Protein AF-A0A535LUH3-F1 (afdb_monomer_lite)

pLDDT: mean 90.04, std 9.87, range [48.25, 98.56]

Structure (mmCIF, N/CA/C/O backbone):
data_AF-A0A535LUH3-F1
#
_entry.id   AF-A0A535LUH3-F1
#
loop_
_atom_site.group_PDB
_atom_site.id
_atom_site.type_symbol
_atom_site.label_atom_id
_atom_site.label_alt_id
_atom_sit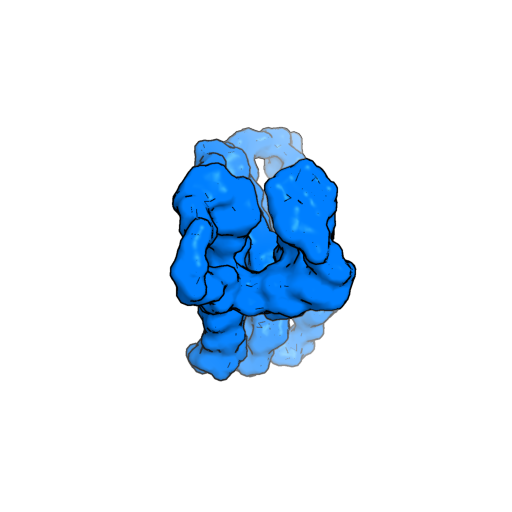e.label_comp_id
_atom_site.label_asym_id
_atom_site.label_entity_id
_atom_site.label_seq_id
_atom_site.pdbx_PDB_ins_code
_atom_site.Cartn_x
_atom_site.Cartn_y
_atom_site.Cartn_z
_atom_site.occupancy
_atom_site.B_iso_or_equiv
_atom_site.auth_seq_id
_atom_site.auth_comp_id
_atom_site.auth_asym_id
_atom_site.auth_atom_id
_atom_site.pdbx_PDB_model_num
ATOM 1 N N . MET A 1 1 ? -8.946 -13.765 33.665 1.00 52.97 1 MET A N 1
ATOM 2 C CA . MET A 1 1 ? -8.389 -13.756 32.296 1.00 52.97 1 MET A CA 1
ATOM 3 C C . MET A 1 1 ? -9.401 -14.452 31.398 1.00 52.97 1 MET A C 1
ATOM 5 O O . MET A 1 1 ? -9.671 -15.620 31.639 1.00 52.97 1 MET A O 1
ATOM 9 N N . LEU A 1 2 ? -10.056 -13.738 30.478 1.00 67.81 2 LEU A N 1
ATOM 10 C CA . LEU A 1 2 ? -11.027 -14.355 29.563 1.00 67.81 2 LEU A CA 1
ATOM 11 C C . LEU A 1 2 ? -10.270 -15.121 28.466 1.00 67.81 2 LEU A C 1
ATOM 13 O O . LEU A 1 2 ? -9.386 -14.560 27.818 1.00 67.81 2 LEU A O 1
ATOM 17 N N . LEU A 1 3 ? -10.608 -16.399 28.277 1.00 74.75 3 LEU A N 1
ATOM 18 C CA . LEU A 1 3 ? -10.103 -17.234 27.184 1.00 74.75 3 LEU A CA 1
ATOM 19 C C . LEU A 1 3 ? -10.821 -16.838 25.888 1.00 74.75 3 LEU A C 1
ATOM 21 O O . LEU A 1 3 ? -11.933 -17.293 25.627 1.00 74.75 3 LEU A O 1
ATOM 25 N N . LEU A 1 4 ? -10.192 -15.990 25.070 1.00 81.69 4 LEU A N 1
ATOM 26 C CA . LEU A 1 4 ? -10.762 -15.561 23.787 1.00 81.69 4 LEU A CA 1
ATOM 27 C C . LEU A 1 4 ? -10.701 -16.673 22.731 1.00 81.69 4 LEU A C 1
ATOM 29 O O . LEU A 1 4 ? -11.422 -16.606 21.743 1.00 81.69 4 LEU A O 1
ATOM 33 N N . ALA A 1 5 ? -9.897 -17.716 22.957 1.00 75.75 5 ALA A N 1
ATOM 34 C CA . ALA A 1 5 ? -9.762 -18.871 22.068 1.00 75.75 5 ALA A CA 1
ATOM 35 C C . ALA A 1 5 ? -11.057 -19.688 21.879 1.00 75.75 5 ALA A C 1
ATOM 37 O O . ALA A 1 5 ? -11.162 -20.445 20.921 1.00 75.75 5 ALA A O 1
ATOM 38 N N . VAL A 1 6 ? -12.047 -19.544 22.770 1.00 82.88 6 VAL A N 1
ATOM 39 C CA . VAL A 1 6 ? -13.345 -20.238 22.643 1.00 82.88 6 VAL A CA 1
ATOM 40 C C . VAL A 1 6 ? -14.247 -19.563 21.597 1.00 82.88 6 VAL A C 1
ATOM 42 O O . VAL A 1 6 ? -15.171 -20.180 21.071 1.00 82.88 6 VAL A O 1
ATOM 45 N N . ILE A 1 7 ? -13.983 -18.294 21.271 1.00 85.94 7 ILE A N 1
ATOM 46 C CA . ILE A 1 7 ? -14.774 -17.516 20.318 1.00 85.94 7 ILE A CA 1
ATOM 47 C C . ILE A 1 7 ? -14.267 -17.787 18.898 1.00 85.94 7 ILE A C 1
ATOM 49 O O . ILE A 1 7 ? -13.076 -17.673 18.612 1.00 85.94 7 ILE A O 1
ATOM 53 N N . ARG A 1 8 ? -15.187 -18.081 17.972 1.00 88.69 8 ARG A N 1
ATOM 54 C CA . ARG A 1 8 ? -14.888 -18.183 16.536 1.00 88.69 8 ARG A CA 1
ATOM 55 C C . ARG A 1 8 ? -14.804 -16.795 15.913 1.00 88.69 8 ARG A C 1
ATOM 57 O O . ARG A 1 8 ? -15.723 -16.339 15.240 1.00 88.69 8 ARG A O 1
ATOM 64 N N . TRP A 1 9 ? -13.681 -16.118 16.133 1.00 91.44 9 TRP A N 1
ATOM 65 C CA . TRP A 1 9 ? -13.447 -14.762 15.633 1.00 91.44 9 TRP A CA 1
ATOM 66 C C . TRP A 1 9 ? -13.658 -14.642 14.128 1.00 91.44 9 TRP A C 1
ATOM 68 O O . TRP A 1 9 ? -14.122 -13.599 13.669 1.00 91.44 9 TRP A O 1
ATOM 78 N N . SER A 1 10 ? -13.365 -15.686 13.351 1.00 88.44 10 SER A N 1
ATOM 79 C CA . SER A 1 10 ? -13.604 -15.727 11.904 1.00 88.44 10 SER A CA 1
ATOM 80 C C . SER A 1 10 ? -15.051 -15.410 11.508 1.00 88.44 10 SER A C 1
ATOM 82 O O . SER A 1 10 ? -15.254 -14.802 10.462 1.00 88.44 10 SER A O 1
ATOM 84 N N . GLU A 1 11 ? -16.029 -15.777 12.343 1.00 91.25 11 GLU A N 1
ATOM 85 C CA . GLU A 1 11 ? -17.464 -15.540 12.117 1.00 91.25 11 GLU A CA 1
ATOM 86 C C . GLU A 1 11 ? -17.891 -14.110 12.485 1.00 91.25 11 GLU A C 1
ATOM 88 O O . GLU A 1 11 ? -18.915 -13.628 12.006 1.00 91.25 11 GLU A O 1
ATOM 93 N N . LEU A 1 12 ? -17.102 -13.403 13.304 1.00 91.69 12 LEU A N 1
ATOM 94 C CA . LEU A 1 12 ? -17.391 -12.023 13.672 1.00 91.69 12 LEU A CA 1
ATOM 95 C C . LEU A 1 12 ? -17.017 -11.087 12.522 1.00 91.69 12 LEU A C 1
ATOM 97 O O . LEU A 1 12 ? -15.838 -10.806 12.277 1.00 91.69 12 LEU A O 1
ATOM 101 N N . GLU A 1 13 ? -18.035 -10.586 11.829 1.00 89.50 13 GLU A N 1
ATOM 102 C CA . GLU A 1 13 ? -17.828 -9.664 10.722 1.00 89.50 13 GLU A CA 1
ATOM 103 C C . GLU A 1 13 ? -17.405 -8.282 11.214 1.00 89.50 13 GLU A C 1
ATOM 105 O O . GLU A 1 13 ? -16.477 -7.725 10.651 1.00 89.50 13 GLU A O 1
ATOM 110 N N . MET A 1 14 ? -18.025 -7.716 12.250 1.00 94.38 14 MET A N 1
ATOM 111 C CA . MET A 1 14 ? -17.821 -6.321 12.659 1.00 94.38 14 MET A CA 1
ATOM 112 C C . MET A 1 14 ? -17.955 -6.169 14.181 1.00 94.38 14 MET A C 1
ATOM 114 O O . MET A 1 14 ? -18.732 -6.891 14.800 1.00 94.38 14 MET A O 1
ATOM 118 N N . LEU A 1 15 ? -17.195 -5.249 14.786 1.00 96.00 15 LEU A N 1
ATOM 119 C CA . LEU A 1 15 ? -17.367 -4.862 16.189 1.00 96.00 15 LEU A CA 1
ATOM 120 C C . LEU A 1 15 ? -18.521 -3.868 16.331 1.00 96.00 15 LEU A C 1
ATOM 122 O O . LEU A 1 15 ? -18.785 -3.091 15.413 1.00 96.00 15 LEU A O 1
ATOM 126 N N . GLY A 1 16 ? -19.170 -3.861 17.496 1.00 96.12 16 GLY A N 1
ATOM 127 C CA . GLY A 1 16 ? -20.276 -2.944 17.781 1.00 96.12 16 GLY A CA 1
ATOM 128 C C . GLY A 1 16 ? -19.881 -1.479 17.594 1.00 96.12 16 GLY A C 1
ATOM 129 O O . GLY A 1 16 ? -20.622 -0.721 16.988 1.00 96.12 16 GLY A O 1
ATOM 130 N N . GLU A 1 17 ? -18.668 -1.097 17.994 1.00 97.31 17 GLU A N 1
ATOM 131 C CA . GLU A 1 17 ? -18.163 0.270 17.841 1.00 97.31 17 GLU A CA 1
ATOM 132 C C . GLU A 1 17 ? -18.046 0.694 16.367 1.00 97.31 17 GLU A C 1
ATOM 134 O O . GLU A 1 17 ? -18.303 1.848 16.032 1.00 97.31 17 GLU A O 1
ATOM 139 N N . GLU A 1 18 ? -17.685 -0.225 15.463 1.00 97.50 18 GLU A N 1
ATOM 140 C CA . GLU A 1 18 ? -17.694 0.068 14.023 1.00 97.50 18 GLU A CA 1
ATOM 141 C C . GLU A 1 18 ? -19.113 0.132 13.467 1.00 97.50 18 GLU A C 1
ATOM 143 O O . GLU A 1 18 ? -19.398 0.999 12.638 1.00 97.50 18 GLU A O 1
ATOM 148 N N . TYR A 1 19 ? -20.002 -0.750 13.931 1.00 96.69 19 TYR A N 1
ATOM 149 C CA . TYR A 1 19 ? -21.408 -0.703 13.546 1.00 96.69 19 TYR A CA 1
ATOM 150 C C . TYR A 1 19 ? -22.022 0.651 13.903 1.00 96.69 19 TYR A C 1
ATOM 152 O O . TYR A 1 19 ? -22.637 1.285 13.041 1.00 96.69 19 TYR A O 1
ATOM 160 N N . GLU A 1 20 ? -21.787 1.123 15.130 1.00 95.19 20 GLU A N 1
ATOM 161 C CA . GLU A 1 20 ? -22.214 2.442 15.582 1.00 95.19 20 GLU A CA 1
ATOM 162 C C . GLU A 1 20 ? -21.584 3.539 14.723 1.00 95.19 20 GLU A C 1
ATOM 164 O O . GLU A 1 20 ? -22.320 4.329 14.137 1.00 95.19 20 GLU A O 1
ATOM 169 N N . ALA A 1 21 ? -20.263 3.547 14.512 1.00 96.06 21 ALA A N 1
ATOM 170 C CA . ALA A 1 21 ? -19.587 4.561 13.688 1.00 96.06 21 ALA A CA 1
ATOM 171 C C . ALA A 1 21 ? -20.139 4.677 12.247 1.00 96.06 21 ALA A C 1
ATOM 173 O O . ALA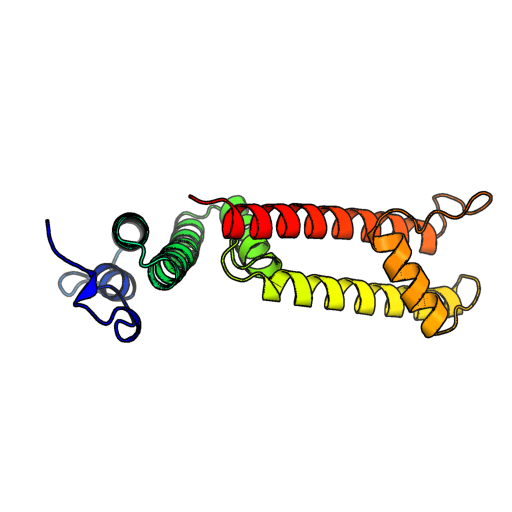 A 1 21 ? -20.066 5.741 11.617 1.00 96.06 21 ALA A O 1
ATOM 174 N N . HIS A 1 22 ? -20.712 3.598 11.703 1.00 96.12 22 HIS A N 1
ATOM 175 C CA . HIS A 1 22 ? -21.361 3.600 10.393 1.00 96.12 22 HIS A CA 1
ATOM 176 C C . HIS A 1 22 ? -22.792 4.150 10.392 1.00 96.12 22 HIS A C 1
ATOM 178 O O . HIS A 1 22 ? -23.250 4.613 9.338 1.00 96.12 22 HIS A O 1
ATOM 184 N N . GLN A 1 23 ? -23.487 4.162 11.533 1.00 95.81 23 GLN A N 1
ATOM 185 C CA . GLN A 1 23 ? -24.839 4.709 11.614 1.00 95.81 23 GLN A CA 1
ATOM 186 C C . GLN A 1 23 ? -24.864 6.205 11.299 1.00 95.81 23 GLN A C 1
ATOM 188 O O . GLN A 1 23 ? -23.934 6.962 11.591 1.00 95.81 23 GLN A O 1
ATOM 193 N N . LYS A 1 24 ? -25.964 6.645 10.683 1.00 92.69 24 LYS A N 1
ATOM 194 C CA . LYS A 1 24 ? -26.202 8.066 10.388 1.00 92.69 24 LYS A CA 1
ATOM 195 C C . LYS A 1 24 ? -26.670 8.842 11.616 1.00 92.69 24 LYS A C 1
ATOM 197 O O . LYS A 1 24 ? -26.493 10.059 11.652 1.00 92.69 24 LYS A O 1
ATOM 202 N N . GLU A 1 25 ? -27.243 8.143 12.591 1.00 93.38 25 GLU A N 1
ATOM 203 C CA . GLU A 1 25 ? -27.888 8.722 13.762 1.00 93.38 25 GLU A CA 1
ATOM 204 C C . GLU A 1 25 ? -27.300 8.174 15.061 1.00 93.38 25 GLU A C 1
ATOM 206 O O . GLU A 1 25 ? -26.900 7.013 15.117 1.00 93.38 25 GLU A O 1
ATOM 211 N N . HIS A 1 26 ? -27.235 9.032 16.076 1.00 88.44 26 HIS A N 1
ATOM 212 C CA . HIS A 1 26 ? -26.929 8.716 17.470 1.00 88.44 26 HIS A CA 1
ATOM 213 C C . HIS A 1 26 ? -28.107 9.225 18.299 1.00 88.44 26 HIS A C 1
ATOM 215 O O . HIS A 1 26 ? -28.512 10.377 18.124 1.00 88.44 26 HIS A O 1
ATOM 221 N N . ASP A 1 27 ? -28.701 8.380 19.139 1.00 87.50 27 ASP A N 1
ATOM 222 C CA . ASP A 1 27 ? -29.871 8.734 19.957 1.00 87.50 27 ASP A CA 1
ATOM 223 C C . ASP A 1 27 ? -31.030 9.374 19.161 1.00 87.50 27 ASP A C 1
ATOM 225 O O . ASP A 1 27 ? -31.666 10.340 19.591 1.00 87.50 27 ASP A O 1
ATOM 229 N N . GLY A 1 28 ? -31.288 8.863 17.951 1.00 89.75 28 GLY A N 1
ATOM 230 C CA . GLY A 1 28 ? -32.358 9.347 17.067 1.00 89.75 28 GLY A CA 1
ATOM 231 C C . GLY A 1 28 ? -32.104 10.723 16.440 1.00 89.75 28 GLY A C 1
ATOM 232 O O . GLY A 1 28 ? -33.029 11.343 15.914 1.00 89.75 28 GLY A O 1
ATOM 233 N N . LYS A 1 29 ? -30.868 11.235 16.501 1.00 92.62 29 LYS A N 1
ATOM 234 C CA . LYS A 1 29 ? -30.451 12.481 15.845 1.00 92.62 29 LYS A CA 1
ATOM 235 C C . LYS A 1 29 ? -29.327 12.221 14.860 1.00 92.62 29 LYS A C 1
ATOM 237 O O . LYS A 1 29 ? -28.424 11.439 15.136 1.00 92.62 29 LYS A O 1
ATOM 242 N N . ALA A 1 30 ? -29.341 12.930 13.733 1.00 95.44 30 ALA A N 1
ATOM 243 C CA . ALA A 1 30 ? -28.241 12.886 12.776 1.00 95.44 30 ALA A CA 1
ATOM 244 C C . ALA A 1 30 ? -26.919 13.283 13.451 1.00 95.44 30 ALA A C 1
ATOM 246 O O . ALA A 1 30 ? -26.846 14.308 14.132 1.00 95.44 30 ALA A O 1
ATOM 247 N N . LYS A 1 31 ? -25.876 12.477 13.243 1.00 95.25 31 LYS A N 1
ATOM 248 C CA . LYS A 1 31 ? -24.565 12.707 13.855 1.00 95.25 31 LYS A CA 1
ATOM 249 C C . LYS A 1 31 ? -23.908 13.948 13.280 1.00 95.25 31 LYS A C 1
ATOM 251 O O . LYS A 1 31 ? -23.801 14.095 12.056 1.00 95.25 31 LYS A O 1
ATOM 256 N N . ASP A 1 32 ? -23.396 14.797 14.161 1.00 95.25 32 ASP A N 1
ATOM 257 C CA . ASP A 1 32 ? -22.508 15.863 13.737 1.00 95.25 32 ASP A CA 1
ATOM 258 C C . ASP A 1 32 ? -21.123 15.304 13.364 1.00 95.25 32 ASP A C 1
ATOM 260 O O . ASP A 1 32 ? -20.813 14.116 13.505 1.00 95.25 32 ASP A O 1
ATOM 264 N N . LYS A 1 33 ? -20.265 16.169 12.827 1.00 95.19 33 LYS A N 1
ATOM 265 C CA . LYS A 1 33 ? -18.922 15.767 12.409 1.00 95.19 33 LYS A CA 1
ATOM 266 C C . LYS A 1 33 ? -18.068 15.264 13.583 1.00 95.19 33 LYS A C 1
ATOM 268 O O . LYS A 1 33 ? -17.250 14.371 13.369 1.00 95.19 33 LYS A O 1
ATOM 273 N N . VAL A 1 34 ? -18.220 15.858 14.766 1.00 96.50 34 VAL A N 1
ATOM 274 C CA . VAL A 1 34 ? -17.408 15.557 15.950 1.00 96.50 34 VAL A CA 1
ATOM 275 C C . VAL A 1 34 ? -17.766 14.169 16.465 1.00 96.50 34 VAL A C 1
ATOM 277 O O . VAL A 1 34 ? -16.883 13.319 16.528 1.00 96.50 34 VAL A O 1
ATOM 280 N N . THR A 1 35 ? -19.056 13.892 16.668 1.00 96.50 35 THR A N 1
ATOM 281 C CA . THR A 1 35 ? -19.564 12.573 17.065 1.00 96.50 35 THR A CA 1
ATOM 282 C C . THR A 1 35 ? -19.096 11.486 16.101 1.00 96.50 35 THR A C 1
ATOM 284 O O . THR A 1 35 ? -18.602 10.448 16.530 1.00 96.50 35 THR A O 1
ATOM 287 N N . ARG A 1 36 ? -19.161 11.731 14.781 1.00 96.69 36 ARG A N 1
ATOM 288 C CA . ARG A 1 36 ? -18.674 10.751 13.793 1.00 96.69 36 ARG A CA 1
ATOM 289 C C . ARG A 1 36 ? -17.189 10.452 13.959 1.00 96.69 36 ARG A C 1
ATOM 291 O O . ARG A 1 36 ? -16.799 9.291 13.898 1.00 96.69 36 ARG A O 1
ATOM 298 N N . ILE A 1 37 ? -16.354 11.479 14.123 1.00 97.81 37 ILE A N 1
ATOM 299 C CA . ILE A 1 37 ? -14.911 11.285 14.323 1.00 97.81 37 ILE A CA 1
ATOM 300 C C . ILE A 1 37 ? -14.666 10.470 15.594 1.00 97.81 37 ILE A C 1
ATOM 302 O O . ILE A 1 37 ? -13.943 9.478 15.533 1.00 97.81 37 ILE A O 1
ATOM 306 N N . GLU A 1 38 ? -15.302 10.843 16.705 1.00 97.88 38 GLU A N 1
ATOM 307 C CA . GLU A 1 38 ? -15.139 10.170 17.995 1.00 97.88 38 GLU A CA 1
ATOM 308 C C . GLU A 1 38 ? -15.506 8.687 17.929 1.00 97.88 38 GLU A C 1
ATOM 310 O O . GLU A 1 38 ? -14.744 7.848 18.407 1.00 97.88 38 GLU A O 1
ATOM 315 N N . GLU A 1 39 ? -16.621 8.339 17.292 1.00 97.88 39 GLU A N 1
ATOM 316 C CA . GLU A 1 39 ? -17.049 6.946 17.142 1.00 97.88 39 GLU A CA 1
ATOM 317 C C . GLU A 1 39 ? -16.106 6.138 16.240 1.00 97.88 39 GLU A C 1
ATOM 319 O O . GLU A 1 39 ? -15.731 5.016 16.587 1.00 97.88 39 GLU A O 1
ATOM 324 N N . TYR A 1 40 ? -15.639 6.703 15.116 1.00 98.38 40 TYR A N 1
ATOM 325 C CA . TYR A 1 40 ? -14.624 6.029 14.297 1.00 98.38 40 TYR A CA 1
ATOM 326 C C . TYR A 1 40 ? -13.323 5.819 15.077 1.00 98.38 40 TYR A C 1
ATOM 328 O O . TYR A 1 40 ? -12.700 4.762 14.968 1.00 98.38 40 TYR A O 1
ATOM 336 N N . GLU A 1 41 ? -12.894 6.793 15.879 1.00 98.44 41 GLU A N 1
ATOM 337 C CA . GLU A 1 41 ? -11.718 6.635 16.729 1.00 98.44 41 GLU A CA 1
ATOM 338 C C . GLU A 1 41 ? -11.920 5.590 17.831 1.00 98.44 41 GLU A C 1
ATOM 340 O O . GLU A 1 41 ? -10.990 4.837 18.135 1.00 98.44 41 GLU A O 1
ATOM 345 N N . GLN A 1 42 ? -13.115 5.514 18.423 1.00 98.38 42 GLN A N 1
ATOM 346 C CA . GLN A 1 42 ? -13.472 4.464 19.379 1.00 98.38 42 GLN A CA 1
ATOM 347 C C . GLN A 1 42 ? -13.376 3.087 18.721 1.00 98.38 42 GLN A C 1
ATOM 349 O O . GLN A 1 42 ? -12.689 2.215 19.255 1.00 98.38 42 GLN A O 1
ATOM 354 N N . ALA A 1 43 ? -13.936 2.923 17.521 1.00 98.38 43 ALA A N 1
ATOM 355 C CA . ALA A 1 43 ? -13.821 1.689 16.753 1.00 98.38 43 ALA A CA 1
ATOM 356 C C . ALA A 1 43 ? -12.353 1.331 16.455 1.00 98.38 43 ALA A C 1
ATOM 358 O O . ALA A 1 43 ? -11.928 0.192 16.658 1.00 98.38 43 ALA A O 1
ATOM 359 N N . VAL A 1 44 ? -11.528 2.307 16.050 1.00 98.56 44 VAL A N 1
ATOM 360 C CA . VAL A 1 44 ? -10.081 2.103 15.852 1.00 98.56 44 VAL A CA 1
ATOM 361 C C . VAL A 1 44 ? -9.404 1.609 17.133 1.00 98.56 44 VAL A C 1
ATOM 363 O O . VAL A 1 44 ? -8.597 0.675 17.074 1.00 98.56 44 VAL A O 1
ATOM 366 N N . ARG A 1 45 ? -9.702 2.224 18.285 1.00 98.50 45 ARG A N 1
ATOM 367 C CA . ARG A 1 45 ? -9.138 1.826 19.584 1.00 98.50 45 ARG A CA 1
ATOM 368 C C . ARG A 1 45 ? -9.570 0.410 19.965 1.00 98.50 45 ARG A C 1
ATOM 370 O O . ARG A 1 45 ? -8.697 -0.388 20.306 1.00 98.50 45 ARG A O 1
ATOM 377 N N . ALA A 1 46 ? -10.853 0.083 19.820 1.00 98.19 46 ALA A N 1
ATOM 378 C CA . ALA A 1 46 ? -11.402 -1.239 20.111 1.00 98.19 46 ALA A CA 1
ATOM 379 C C . ALA A 1 46 ? -10.719 -2.334 19.273 1.00 98.19 46 ALA A C 1
ATOM 381 O O . ALA A 1 46 ? -10.186 -3.298 19.826 1.00 98.19 46 ALA A O 1
ATOM 382 N N . TYR A 1 47 ? -10.607 -2.146 17.952 1.00 98.25 47 TYR A N 1
ATOM 383 C CA . TYR A 1 47 ? -9.911 -3.107 17.090 1.00 98.25 47 TYR A CA 1
ATOM 384 C C . TYR A 1 47 ? -8.428 -3.264 17.430 1.00 98.25 47 TYR A C 1
ATOM 386 O O . TYR A 1 47 ? -7.912 -4.381 17.396 1.00 98.25 47 TYR A O 1
ATOM 394 N N . ARG A 1 48 ? -7.720 -2.171 17.749 1.00 97.31 48 ARG A N 1
ATOM 395 C CA . ARG A 1 48 ? -6.301 -2.242 18.140 1.00 97.31 48 ARG A CA 1
ATOM 396 C C . ARG A 1 48 ? -6.121 -2.998 19.453 1.00 97.31 48 ARG A C 1
ATOM 398 O O . ARG A 1 48 ? -5.225 -3.832 19.535 1.00 97.31 48 ARG A O 1
ATOM 405 N N . GLN A 1 49 ? -6.963 -2.732 20.449 1.00 97.06 49 GLN A N 1
ATOM 406 C CA . GLN A 1 49 ? -6.926 -3.433 21.733 1.00 97.06 49 GLN A CA 1
ATOM 407 C C . GLN A 1 49 ? -7.232 -4.920 21.556 1.00 97.06 49 GLN A C 1
ATOM 409 O O . GLN A 1 49 ? -6.459 -5.756 22.019 1.00 97.06 49 GLN A O 1
ATOM 414 N N . LEU A 1 50 ? -8.291 -5.256 20.815 1.00 96.31 50 LEU A N 1
ATOM 415 C CA . LEU A 1 50 ? -8.632 -6.642 20.513 1.00 96.31 50 LEU A CA 1
ATOM 416 C C . LEU A 1 50 ? -7.483 -7.358 19.794 1.00 96.31 50 LEU A C 1
ATOM 418 O O . LEU A 1 50 ? -7.090 -8.446 20.205 1.00 96.31 50 LEU A O 1
ATOM 422 N N . ALA A 1 51 ? -6.895 -6.733 18.771 1.00 95.31 51 ALA A N 1
ATOM 423 C CA . ALA A 1 51 ? -5.764 -7.309 18.052 1.00 95.31 51 ALA A CA 1
ATOM 424 C C . ALA A 1 51 ? -4.570 -7.596 18.975 1.00 95.31 51 ALA A C 1
ATOM 426 O O . ALA A 1 51 ? -3.961 -8.655 18.858 1.00 95.31 51 ALA A O 1
ATOM 427 N N . VAL A 1 52 ? -4.258 -6.698 19.916 1.00 94.88 52 VAL A N 1
ATOM 428 C CA . VAL A 1 52 ? -3.187 -6.911 20.904 1.00 94.88 52 VAL A CA 1
ATOM 429 C C . VAL A 1 52 ? -3.491 -8.110 21.804 1.00 94.88 52 VAL A C 1
ATOM 431 O O . VAL A 1 52 ? -2.613 -8.944 22.013 1.00 94.88 52 VAL A O 1
ATOM 434 N N . VAL A 1 53 ? -4.721 -8.232 22.311 1.00 94.62 53 VAL A N 1
ATOM 435 C CA . VAL A 1 53 ? -5.087 -9.346 23.202 1.00 94.62 53 VAL A CA 1
ATOM 436 C C . VAL A 1 53 ? -5.092 -10.681 22.455 1.00 94.62 53 VAL A C 1
ATOM 438 O O . VAL A 1 53 ? -4.576 -11.665 22.975 1.00 94.62 53 VAL A O 1
ATOM 441 N N . LEU A 1 54 ? -5.632 -10.725 21.236 1.00 93.69 5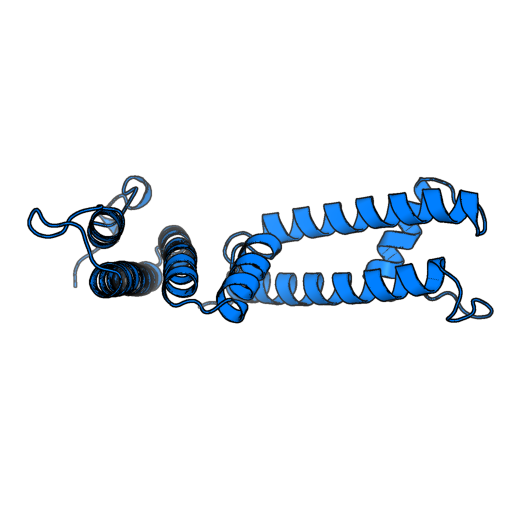4 LEU A N 1
ATOM 442 C CA . LEU A 1 54 ? -5.643 -11.938 20.410 1.00 93.69 54 LEU A CA 1
ATOM 443 C C . LEU A 1 54 ? -4.232 -12.403 20.081 1.00 93.69 54 LEU A C 1
ATOM 445 O O . LEU A 1 54 ? -3.912 -13.581 20.226 1.00 93.69 54 LEU A O 1
ATOM 449 N N . TRP A 1 55 ? -3.371 -11.463 19.712 1.00 91.75 55 TRP A N 1
ATOM 450 C CA . TRP A 1 55 ? -1.976 -11.747 19.437 1.00 91.75 55 TRP A CA 1
ATOM 451 C C . TRP A 1 55 ? -1.250 -12.284 20.681 1.00 91.75 55 TRP A C 1
ATOM 453 O O . TRP A 1 55 ? -0.556 -13.293 20.596 1.00 91.75 55 TRP A O 1
ATOM 463 N N . ALA A 1 56 ? -1.501 -11.707 21.863 1.00 91.69 56 ALA A N 1
ATOM 464 C CA . ALA A 1 56 ? -0.942 -12.197 23.127 1.00 91.69 56 ALA A CA 1
ATOM 465 C C . ALA A 1 56 ? -1.428 -13.614 23.503 1.00 91.69 56 ALA A C 1
ATOM 467 O O . ALA A 1 56 ? -0.794 -14.288 24.312 1.00 91.69 56 ALA A O 1
ATOM 468 N N . GLN A 1 57 ? -2.538 -14.074 22.917 1.00 92.38 57 GLN A N 1
ATOM 469 C CA . GLN A 1 57 ? -3.063 -15.437 23.061 1.00 92.38 57 GLN A CA 1
ATOM 470 C C . GLN A 1 57 ? -2.647 -16.370 21.908 1.00 92.38 57 GLN A C 1
ATOM 472 O O . GLN A 1 57 ? -3.110 -17.506 21.849 1.00 92.38 57 GLN A O 1
ATOM 477 N N . GLY A 1 58 ? -1.785 -15.916 20.991 1.00 91.38 58 GLY A N 1
ATOM 478 C CA . GLY A 1 58 ? -1.321 -16.692 19.837 1.00 91.38 58 GLY A CA 1
ATOM 479 C C . GLY A 1 58 ? -2.303 -16.754 18.661 1.00 91.38 58 GLY A C 1
ATOM 480 O O . GLY A 1 58 ? -2.046 -17.471 17.697 1.00 91.38 58 GLY A O 1
ATOM 481 N N . LEU A 1 59 ? -3.404 -15.996 18.698 1.00 92.69 59 LEU A N 1
ATOM 482 C CA . LEU A 1 59 ? -4.418 -15.920 17.635 1.00 92.69 59 LEU A CA 1
ATOM 483 C C . LEU A 1 59 ? -3.998 -14.893 16.567 1.00 92.69 59 LEU A C 1
ATOM 485 O O . LEU A 1 59 ? -4.637 -13.855 16.368 1.00 92.69 59 LEU A O 1
ATOM 489 N N . ASN A 1 60 ? -2.863 -15.157 15.918 1.00 90.62 60 ASN A N 1
ATOM 490 C CA . ASN A 1 60 ? -2.139 -14.189 15.089 1.00 90.62 60 ASN A CA 1
ATOM 491 C C . ASN A 1 60 ? -2.889 -13.779 13.815 1.00 90.62 60 ASN A C 1
ATOM 493 O O . ASN A 1 60 ? -2.863 -12.607 13.435 1.00 90.62 60 ASN A O 1
ATOM 497 N N . GLU A 1 61 ? -3.568 -14.714 13.155 1.00 90.12 61 GLU A N 1
ATOM 498 C CA . GLU A 1 61 ? -4.322 -14.459 11.927 1.00 90.12 61 GLU A CA 1
ATOM 499 C C . GLU A 1 61 ? -5.509 -13.524 12.189 1.00 90.12 61 GLU A C 1
ATOM 501 O O . GLU A 1 61 ? -5.724 -12.552 11.456 1.00 90.12 61 GLU A O 1
ATOM 506 N N . ASP A 1 62 ? -6.245 -13.771 13.274 1.00 94.12 62 ASP A N 1
ATOM 507 C CA . ASP A 1 62 ? -7.359 -12.926 13.696 1.00 94.12 62 ASP A CA 1
ATOM 508 C C . ASP A 1 62 ? -6.876 -11.556 14.166 1.00 94.12 62 ASP A C 1
ATOM 510 O O . ASP A 1 62 ? -7.420 -10.531 13.746 1.00 94.12 62 ASP A O 1
ATOM 514 N N . ALA A 1 63 ? -5.800 -11.515 14.956 1.00 93.75 63 ALA A N 1
ATOM 515 C CA . ALA A 1 63 ? -5.166 -10.268 15.358 1.00 93.75 63 ALA A CA 1
ATOM 516 C C . ALA A 1 63 ? -4.753 -9.414 14.149 1.00 93.75 63 ALA A C 1
ATOM 518 O O . ALA A 1 63 ? -5.047 -8.218 14.100 1.00 93.75 63 ALA A O 1
ATOM 519 N N . ALA A 1 64 ? -4.121 -10.022 13.140 1.00 92.31 64 ALA A N 1
ATOM 520 C CA . ALA A 1 64 ? -3.728 -9.354 11.904 1.00 92.31 64 ALA A CA 1
ATOM 521 C C . ALA A 1 64 ? -4.939 -8.803 11.136 1.00 92.31 64 ALA A C 1
ATOM 523 O O . ALA A 1 64 ? -4.923 -7.654 10.685 1.00 92.31 64 ALA A O 1
ATOM 524 N N . ARG A 1 65 ? -6.014 -9.592 11.020 1.00 94.44 65 ARG A N 1
ATOM 525 C CA . ARG A 1 65 ? -7.264 -9.171 10.371 1.00 94.44 65 ARG A CA 1
ATOM 526 C C . ARG A 1 65 ? -7.884 -7.958 11.070 1.00 94.44 65 ARG A C 1
ATOM 528 O O . ARG A 1 65 ? -8.256 -6.996 10.393 1.00 94.44 65 ARG A O 1
ATOM 535 N N . PHE A 1 66 ? -7.951 -7.968 12.399 1.00 95.94 66 PHE A N 1
ATOM 536 C CA . PHE A 1 66 ? -8.507 -6.863 13.182 1.00 95.94 66 PHE A CA 1
ATOM 537 C C . PHE A 1 66 ? -7.613 -5.620 13.181 1.00 95.94 66 PHE A C 1
ATOM 539 O O . PHE A 1 66 ? -8.105 -4.507 12.989 1.00 95.94 66 PHE A O 1
ATOM 546 N N . ALA A 1 67 ? -6.294 -5.785 13.274 1.00 95.44 67 ALA A N 1
ATOM 547 C CA . ALA A 1 67 ? -5.358 -4.672 13.160 1.00 95.44 67 ALA A CA 1
ATOM 548 C C . ALA A 1 67 ? -5.403 -4.020 11.766 1.00 95.44 67 ALA A C 1
ATOM 550 O O . ALA A 1 67 ? -5.360 -2.792 11.653 1.00 95.44 67 ALA A O 1
ATOM 551 N N . TYR A 1 68 ? -5.550 -4.816 10.702 1.00 95.31 68 TYR A N 1
ATOM 552 C CA . TYR A 1 68 ? -5.761 -4.305 9.348 1.00 95.31 68 TYR A CA 1
ATOM 553 C C . TYR A 1 68 ? -7.068 -3.506 9.231 1.00 95.31 68 TYR A C 1
ATOM 555 O O . TYR A 1 68 ? -7.099 -2.450 8.594 1.00 95.31 68 TYR A O 1
ATOM 563 N N . ARG A 1 69 ? -8.146 -3.969 9.875 1.00 96.94 69 ARG A N 1
ATOM 564 C CA . ARG A 1 69 ? -9.429 -3.253 9.906 1.00 96.94 69 ARG A CA 1
ATOM 565 C C . ARG A 1 69 ? -9.327 -1.912 10.631 1.00 96.94 69 ARG A C 1
ATOM 567 O O . ARG A 1 69 ? -9.785 -0.908 10.089 1.00 96.94 69 ARG A O 1
ATOM 574 N N . ALA A 1 70 ? -8.604 -1.859 11.751 1.00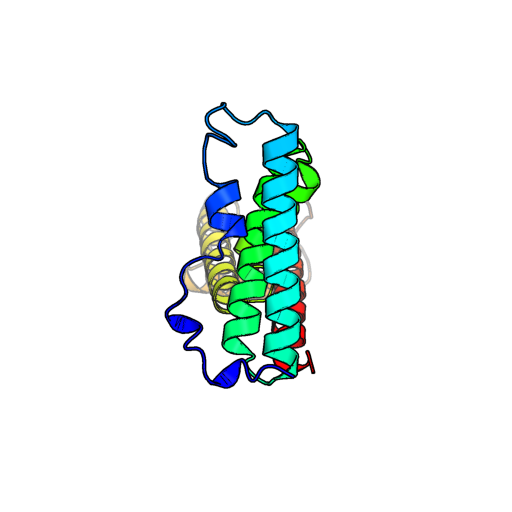 98.00 70 ALA A N 1
ATOM 575 C CA . ALA A 1 70 ? -8.304 -0.603 12.440 1.00 98.00 70 ALA A CA 1
ATOM 576 C C . ALA A 1 70 ? -7.602 0.420 11.527 1.00 98.00 70 ALA A C 1
ATOM 578 O O . ALA A 1 70 ? -7.911 1.607 11.587 1.00 98.00 70 ALA A O 1
ATOM 579 N N . GLN A 1 71 ? -6.682 -0.013 10.655 1.00 97.75 71 GLN A N 1
ATOM 580 C CA . GLN A 1 71 ? -6.019 0.890 9.701 1.00 97.75 71 GLN A CA 1
ATOM 581 C C . GLN A 1 71 ? -6.997 1.470 8.669 1.00 97.75 71 GLN A C 1
ATOM 583 O O . GLN A 1 71 ? -6.921 2.652 8.334 1.00 97.75 71 GLN A O 1
ATOM 588 N N . LYS A 1 72 ? -7.968 0.675 8.198 1.00 97.12 72 LYS A N 1
ATOM 589 C CA . LYS A 1 72 ? -9.013 1.179 7.292 1.00 97.12 72 LYS A CA 1
ATOM 590 C C . LYS A 1 72 ? -9.918 2.210 7.962 1.00 97.12 72 LYS A C 1
ATOM 592 O O . LYS A 1 72 ? -10.226 3.222 7.339 1.00 97.12 72 LYS A O 1
ATOM 597 N N . LEU A 1 73 ? -10.317 1.971 9.210 1.00 98.00 73 LEU A N 1
ATOM 598 C CA . LEU A 1 73 ? -11.138 2.916 9.971 1.00 98.00 73 LEU A CA 1
ATOM 599 C C . LEU A 1 73 ? -10.362 4.199 10.292 1.00 98.00 73 LEU A C 1
ATOM 601 O O . LEU A 1 73 ? -10.885 5.294 10.115 1.00 98.00 73 LEU A O 1
ATOM 605 N N . GLN A 1 74 ? -9.075 4.092 10.635 1.00 98.44 74 GLN A N 1
ATOM 606 C CA . GLN A 1 74 ? -8.203 5.254 10.838 1.00 98.44 74 GLN A CA 1
ATOM 607 C C . GLN A 1 74 ? -8.121 6.137 9.584 1.00 98.44 74 GLN A C 1
ATOM 609 O O . GLN A 1 74 ? -8.077 7.362 9.683 1.00 98.44 74 GLN A O 1
ATOM 614 N N . ARG A 1 75 ? -8.138 5.537 8.389 1.00 97.94 75 ARG A N 1
ATOM 615 C CA . ARG A 1 75 ? -8.194 6.297 7.137 1.00 97.94 75 ARG A CA 1
ATOM 616 C C . ARG A 1 75 ? -9.499 7.084 6.989 1.00 97.94 75 ARG A C 1
ATOM 618 O O . ARG A 1 75 ? -9.462 8.201 6.476 1.00 97.94 75 ARG A O 1
ATOM 625 N N . ALA A 1 76 ? -10.630 6.544 7.450 1.00 97.00 76 ALA A N 1
ATOM 626 C CA . ALA A 1 76 ? -11.891 7.288 7.497 1.00 97.00 76 ALA A CA 1
ATOM 627 C C . ALA A 1 76 ? -11.793 8.490 8.452 1.00 97.00 76 ALA A C 1
ATOM 629 O O . ALA A 1 76 ? -12.214 9.587 8.086 1.00 97.00 76 ALA A O 1
ATOM 630 N N . VAL A 1 77 ? -11.137 8.324 9.608 1.00 98.12 77 VAL A N 1
ATOM 631 C CA . VAL A 1 77 ? -10.832 9.435 10.529 1.00 98.12 77 VAL A CA 1
ATOM 632 C C . VAL A 1 77 ? -10.013 10.520 9.823 1.00 98.12 77 VAL A C 1
ATOM 634 O O . VAL A 1 77 ? -10.423 11.677 9.821 1.00 98.12 77 VAL A O 1
ATOM 637 N N . PHE A 1 78 ? -8.924 10.170 9.124 1.00 98.31 78 PHE A N 1
ATOM 638 C CA . PHE A 1 78 ? -8.113 11.156 8.389 1.00 98.31 78 PHE A CA 1
ATOM 639 C C . PHE A 1 78 ? -8.912 11.933 7.340 1.00 98.31 78 PHE A C 1
ATOM 641 O O . PHE A 1 78 ? -8.688 13.131 7.155 1.00 98.31 78 PHE A O 1
ATOM 648 N N . PHE A 1 79 ? -9.849 11.270 6.661 1.00 97.38 79 PHE A N 1
ATOM 649 C CA . PHE A 1 79 ? -10.743 11.928 5.715 1.00 97.38 79 PHE A CA 1
ATOM 650 C C . PHE A 1 79 ? -11.666 12.934 6.417 1.00 97.38 79 PHE A C 1
ATOM 652 O O . PHE A 1 79 ? -11.736 14.096 6.011 1.00 97.38 79 PHE A O 1
ATOM 659 N N . LEU A 1 80 ? -12.326 12.520 7.504 1.00 96.12 80 LEU A N 1
ATOM 660 C CA . LEU A 1 80 ? -13.224 13.380 8.281 1.00 96.12 80 LEU A CA 1
ATOM 661 C C . LEU A 1 80 ? -12.475 14.575 8.887 1.00 96.12 80 LEU A C 1
ATOM 663 O O . LEU A 1 80 ? -12.926 15.718 8.783 1.00 96.12 80 LEU A O 1
ATOM 667 N N . GLU A 1 81 ? -11.291 14.351 9.445 1.00 97.06 81 GLU A N 1
ATOM 668 C CA . GLU A 1 81 ? -10.431 15.392 10.012 1.00 97.06 81 GLU A CA 1
ATOM 669 C C . GLU A 1 81 ? -9.789 16.312 8.959 1.00 97.06 81 GLU A C 1
ATOM 671 O O . GLU A 1 81 ? -9.163 17.301 9.328 1.00 97.06 81 GLU A O 1
ATOM 676 N N . ARG A 1 82 ? -9.958 16.036 7.656 1.00 96.62 82 ARG A N 1
ATOM 677 C CA . ARG A 1 82 ? -9.306 16.760 6.549 1.00 96.62 82 ARG A CA 1
ATOM 678 C C . ARG A 1 82 ? -7.775 16.747 6.657 1.00 96.62 82 ARG A C 1
ATOM 680 O O . ARG A 1 82 ? -7.124 17.773 6.478 1.00 96.62 82 ARG A O 1
ATOM 687 N N . LYS A 1 83 ? -7.199 15.569 6.910 1.00 97.50 83 LYS A N 1
ATOM 688 C CA . LYS A 1 83 ? -5.748 15.308 6.916 1.00 97.50 83 LYS A CA 1
ATOM 689 C C . LYS A 1 83 ? -5.328 14.622 5.602 1.00 97.50 83 LYS A C 1
ATOM 691 O O . LYS A 1 83 ? -5.130 13.404 5.591 1.00 97.50 83 LYS A O 1
ATOM 696 N N . PRO A 1 84 ? -5.197 15.358 4.476 1.00 96.56 84 PRO A N 1
ATOM 697 C CA . PRO A 1 84 ? -4.999 14.765 3.151 1.00 96.56 84 PRO A CA 1
ATOM 698 C C . PRO A 1 84 ? -3.680 14.001 3.034 1.00 96.56 84 PRO A C 1
ATOM 700 O O . PRO A 1 84 ? -3.665 12.916 2.466 1.00 96.56 84 PRO A O 1
ATOM 703 N N . ALA A 1 85 ? -2.591 14.511 3.619 1.00 96.50 85 ALA A N 1
ATOM 704 C CA . ALA A 1 85 ? -1.295 13.835 3.595 1.00 96.50 85 ALA A CA 1
ATOM 705 C C . ALA A 1 85 ? -1.367 12.451 4.265 1.00 96.50 85 ALA A C 1
ATOM 707 O O . ALA A 1 85 ? -0.992 11.451 3.658 1.00 96.50 85 ALA A O 1
ATOM 708 N N . SER A 1 86 ? -1.933 12.369 5.474 1.00 97.31 86 SER A N 1
ATOM 709 C CA . SER A 1 86 ? -2.116 11.102 6.198 1.00 97.31 86 SER A CA 1
ATOM 710 C C . SER A 1 86 ? -3.067 10.148 5.475 1.00 97.31 86 SER A C 1
ATOM 712 O O . SER A 1 86 ? -2.829 8.941 5.441 1.00 97.31 86 SER A O 1
ATOM 714 N N . TYR A 1 87 ? -4.131 10.681 4.867 1.00 97.50 87 TYR A N 1
ATOM 715 C CA . TYR A 1 87 ? -5.063 9.895 4.063 1.00 97.50 87 TYR A CA 1
ATOM 716 C C . TYR A 1 87 ? -4.376 9.275 2.839 1.00 97.50 87 TYR A C 1
ATOM 718 O O . TYR A 1 87 ? -4.468 8.064 2.637 1.00 97.50 87 TYR A O 1
ATOM 726 N N . LEU A 1 88 ? -3.659 10.086 2.053 1.00 96.19 88 LEU A N 1
ATOM 727 C CA . LEU A 1 88 ? -2.941 9.636 0.858 1.00 96.19 88 LEU A CA 1
ATOM 728 C C . LEU A 1 88 ? -1.836 8.646 1.214 1.00 96.19 88 LEU A C 1
ATOM 730 O O . LEU A 1 88 ? -1.701 7.621 0.553 1.00 96.19 88 LEU A O 1
ATOM 734 N N . PHE A 1 89 ? -1.100 8.898 2.296 1.00 94.56 89 PHE A N 1
ATOM 735 C CA . PHE A 1 89 ? -0.078 7.976 2.777 1.00 94.56 89 PHE A CA 1
ATOM 736 C C . PHE A 1 89 ? -0.678 6.636 3.231 1.00 94.56 89 PHE A C 1
ATOM 738 O O . PHE A 1 89 ? -0.169 5.575 2.875 1.00 94.56 89 PHE A O 1
ATOM 745 N N . SER A 1 90 ? -1.808 6.649 3.948 1.00 95.31 90 SER A N 1
ATOM 746 C CA . SER A 1 90 ? -2.525 5.416 4.303 1.00 95.31 90 SER A CA 1
ATOM 747 C C . SER A 1 90 ? -3.044 4.675 3.067 1.00 95.31 90 SER A C 1
ATOM 749 O O . SER A 1 90 ? -2.989 3.446 3.015 1.00 95.31 90 SER A O 1
ATOM 751 N N . LEU A 1 91 ? -3.532 5.392 2.052 1.00 95.69 91 LEU A N 1
ATOM 752 C CA . LEU A 1 91 ? -3.955 4.784 0.792 1.00 95.69 91 LEU A CA 1
ATOM 753 C C . LEU A 1 91 ? -2.773 4.132 0.063 1.00 95.69 91 LEU A C 1
ATOM 755 O O . LEU A 1 91 ? -2.886 2.986 -0.368 1.00 95.69 91 LEU A O 1
ATOM 759 N N . PHE A 1 92 ? -1.640 4.833 -0.005 1.00 92.06 92 PHE A N 1
ATOM 760 C CA . PHE A 1 92 ? -0.389 4.331 -0.565 1.00 92.06 92 PHE A CA 1
ATOM 761 C C . PHE A 1 92 ? 0.050 3.030 0.125 1.00 92.06 92 PHE A C 1
ATOM 763 O O . PHE A 1 92 ? 0.237 2.017 -0.545 1.00 92.06 92 PHE A O 1
ATOM 770 N N . LEU A 1 93 ? 0.107 3.002 1.462 1.00 92.69 93 LEU A N 1
ATOM 771 C CA . LEU A 1 93 ? 0.467 1.795 2.219 1.00 92.69 93 LEU A CA 1
ATOM 772 C C . LEU A 1 93 ? -0.544 0.648 2.058 1.00 92.69 93 LEU A C 1
ATOM 774 O O . LEU A 1 93 ? -0.163 -0.527 2.044 1.00 92.69 93 LEU A O 1
ATOM 778 N N . ASP A 1 94 ? -1.841 0.951 1.950 1.00 94.50 94 ASP A N 1
ATOM 779 C CA . ASP A 1 94 ? -2.871 -0.065 1.716 1.00 94.50 94 ASP A CA 1
ATOM 780 C C . ASP A 1 94 ? -2.720 -0.702 0.333 1.00 94.50 94 ASP A C 1
ATOM 782 O O . ASP A 1 94 ? -2.800 -1.927 0.210 1.00 94.50 94 ASP A O 1
ATOM 786 N N . LEU A 1 95 ? -2.488 0.113 -0.695 1.00 91.62 95 LEU A N 1
ATOM 787 C CA . LEU A 1 95 ? -2.308 -0.349 -2.067 1.00 91.62 95 LEU A CA 1
ATOM 788 C C . LEU A 1 95 ? -1.047 -1.206 -2.194 1.00 91.62 95 LEU A C 1
ATOM 790 O O . LEU A 1 95 ? -1.113 -2.307 -2.735 1.00 91.62 95 LEU A O 1
ATOM 794 N N . LEU A 1 96 ? 0.065 -0.737 -1.628 1.00 90.12 96 LEU A N 1
ATOM 795 C CA . LEU A 1 96 ? 1.371 -1.364 -1.801 1.00 90.12 96 LEU A CA 1
ATOM 796 C C . LEU A 1 96 ? 1.550 -2.636 -0.972 1.00 90.12 96 LEU A C 1
ATOM 798 O O . LEU A 1 96 ? 2.136 -3.605 -1.439 1.00 90.12 96 LEU A O 1
ATOM 802 N N . ALA A 1 97 ? 1.047 -2.642 0.264 1.00 89.94 97 ALA A N 1
ATOM 803 C CA . ALA A 1 97 ? 1.345 -3.691 1.241 1.00 89.94 97 ALA A CA 1
ATOM 804 C C . ALA A 1 97 ? 0.130 -4.149 2.062 1.00 89.94 97 ALA A C 1
ATOM 806 O O . ALA A 1 97 ? 0.242 -5.017 2.933 1.00 89.94 97 ALA A O 1
ATOM 807 N N . GLY A 1 98 ? -1.045 -3.544 1.857 1.00 91.06 98 GLY A N 1
ATOM 808 C CA . GLY A 1 98 ? -2.182 -3.729 2.759 1.00 91.06 98 GLY A CA 1
ATOM 809 C C . GLY A 1 98 ? -1.827 -3.357 4.197 1.00 91.06 98 GLY A C 1
ATOM 810 O O . GLY A 1 98 ? -2.179 -4.100 5.110 1.00 91.06 98 GLY A O 1
ATOM 811 N N . HIS A 1 99 ? -1.085 -2.260 4.390 1.00 89.94 99 HIS A N 1
ATOM 812 C CA . HIS A 1 99 ? -0.517 -1.849 5.683 1.00 89.94 99 HIS A CA 1
ATOM 813 C C . HIS A 1 99 ? 0.390 -2.909 6.346 1.00 89.94 99 HIS A C 1
ATOM 815 O O . HIS A 1 99 ? 0.475 -2.962 7.571 1.00 89.94 99 HIS A O 1
ATOM 821 N N . GLY A 1 100 ? 1.023 -3.780 5.553 1.00 87.62 100 GLY A N 1
ATOM 822 C CA . GLY A 1 100 ? 1.874 -4.872 6.038 1.00 87.62 100 GLY A CA 1
ATOM 823 C C . GLY A 1 100 ? 1.133 -6.191 6.302 1.00 87.62 100 GLY A C 1
ATOM 824 O O . GLY A 1 100 ? 1.755 -7.207 6.597 1.00 87.62 100 GLY A O 1
ATOM 825 N N . TYR A 1 101 ? -0.197 -6.224 6.158 1.00 87.62 101 TYR A N 1
ATOM 826 C CA . TYR A 1 101 ? -1.002 -7.421 6.441 1.00 87.62 101 TYR A CA 1
ATOM 827 C C . TYR A 1 101 ? -1.298 -8.274 5.196 1.00 87.62 101 TYR A C 1
ATOM 829 O O . TYR A 1 101 ? -1.792 -9.394 5.321 1.00 87.62 101 TYR A O 1
ATOM 837 N N . LYS A 1 102 ? -1.020 -7.774 3.980 1.00 87.94 102 LYS A N 1
ATOM 838 C CA . LYS A 1 102 ? -1.344 -8.461 2.714 1.00 87.94 102 LYS A CA 1
ATOM 839 C C . LYS A 1 102 ? -0.146 -8.477 1.754 1.00 87.94 102 LYS A C 1
ATOM 841 O O . LYS A 1 102 ? -0.172 -7.751 0.763 1.00 87.94 102 LYS A O 1
ATOM 846 N N . PRO A 1 103 ? 0.872 -9.331 1.980 1.00 84.62 103 PRO A N 1
ATOM 847 C CA . PRO A 1 103 ? 2.099 -9.335 1.172 1.00 84.62 103 PRO A CA 1
ATOM 848 C C . PRO A 1 103 ? 1.866 -9.645 -0.311 1.00 84.62 103 PRO A C 1
ATOM 850 O O . PRO A 1 103 ? 2.624 -9.187 -1.159 1.00 84.62 103 PRO A O 1
ATOM 853 N N . TRP A 1 104 ? 0.787 -10.360 -0.652 1.00 89.06 104 TRP A N 1
ATOM 854 C CA . TRP A 1 104 ? 0.430 -10.603 -2.052 1.00 89.06 104 TRP A CA 1
ATOM 855 C C . TRP A 1 104 ? 0.200 -9.297 -2.830 1.00 89.06 104 TRP A C 1
ATOM 857 O O . TRP A 1 104 ? 0.458 -9.259 -4.028 1.00 89.06 104 TRP A O 1
ATOM 867 N N . ARG A 1 105 ? -0.241 -8.214 -2.166 1.00 91.31 105 ARG A N 1
ATOM 868 C CA . ARG A 1 105 ? -0.424 -6.909 -2.817 1.00 91.31 105 ARG A CA 1
ATOM 869 C C . ARG A 1 105 ? 0.897 -6.330 -3.302 1.00 91.31 105 ARG A C 1
ATOM 871 O O . ARG A 1 105 ? 0.935 -5.799 -4.403 1.00 91.31 105 ARG A O 1
ATOM 878 N N . SER A 1 106 ? 1.973 -6.510 -2.538 1.00 89.56 106 SER A N 1
ATOM 879 C CA . SER A 1 106 ? 3.318 -6.086 -2.936 1.00 89.56 106 SER A CA 1
ATOM 880 C C . SER A 1 106 ? 3.823 -6.895 -4.129 1.00 89.56 106 SER A C 1
ATOM 882 O O . SER A 1 106 ? 4.399 -6.327 -5.048 1.00 89.56 106 SER A O 1
ATOM 884 N N . PHE A 1 107 ? 3.531 -8.200 -4.169 1.00 90.25 107 PHE A N 1
ATOM 885 C CA . PHE A 1 107 ? 3.850 -9.045 -5.323 1.00 90.25 107 PHE A CA 1
ATOM 886 C C . PHE A 1 107 ? 3.086 -8.621 -6.588 1.00 90.25 107 PHE A C 1
ATOM 888 O O . PHE A 1 107 ? 3.666 -8.515 -7.665 1.00 90.25 107 PHE A O 1
ATOM 895 N N . VAL A 1 108 ? 1.789 -8.323 -6.464 1.00 93.12 108 VAL A N 1
ATOM 896 C CA . VAL A 1 108 ? 0.985 -7.830 -7.592 1.00 93.12 108 VAL A CA 1
ATOM 897 C C . VAL A 1 108 ? 1.454 -6.446 -8.040 1.00 93.12 108 VAL A C 1
ATOM 899 O O . VAL A 1 108 ? 1.577 -6.214 -9.238 1.00 93.12 108 VAL A O 1
ATOM 902 N N . ALA A 1 109 ? 1.788 -5.547 -7.110 1.00 93.12 109 ALA A N 1
ATOM 903 C CA . ALA A 1 109 ? 2.356 -4.239 -7.431 1.00 93.12 109 ALA A CA 1
ATOM 904 C C . ALA A 1 109 ? 3.700 -4.351 -8.167 1.00 93.12 109 ALA A C 1
ATOM 906 O O . ALA A 1 109 ? 3.895 -3.666 -9.166 1.00 93.12 109 ALA A O 1
ATOM 907 N N . TYR A 1 110 ? 4.574 -5.265 -7.739 1.00 92.94 110 TYR A N 1
ATOM 908 C CA . TYR A 1 110 ? 5.831 -5.578 -8.422 1.00 92.94 110 TYR A CA 1
ATOM 909 C C . TYR A 1 110 ? 5.598 -6.008 -9.879 1.00 92.94 110 TYR A C 1
ATOM 911 O O . TYR A 1 110 ? 6.163 -5.416 -10.799 1.00 92.94 110 TYR A O 1
ATOM 919 N N . LEU A 1 111 ? 4.697 -6.972 -10.109 1.00 94.88 111 LEU A N 1
ATOM 920 C CA . LEU A 1 111 ? 4.349 -7.432 -11.459 1.00 94.88 111 LEU A CA 1
ATOM 921 C C . LEU A 1 111 ? 3.751 -6.312 -12.324 1.00 94.88 111 LEU A C 1
ATOM 923 O O . LEU A 1 111 ? 4.099 -6.190 -13.498 1.00 94.88 111 LEU A O 1
ATOM 927 N N . MET A 1 112 ? 2.863 -5.489 -11.757 1.00 95.62 112 MET A N 1
ATOM 928 C CA . MET A 1 112 ? 2.251 -4.361 -12.468 1.00 95.62 112 MET A CA 1
ATOM 929 C C . MET A 1 112 ? 3.289 -3.314 -12.874 1.00 95.62 112 MET A C 1
ATOM 931 O O . MET A 1 112 ? 3.234 -2.826 -14.000 1.00 95.62 112 MET A O 1
ATOM 935 N N . VAL A 1 113 ? 4.244 -2.985 -11.998 1.00 95.88 113 VAL A N 1
ATOM 936 C CA . VAL A 1 113 ? 5.309 -2.026 -12.322 1.00 95.88 113 VAL A CA 1
ATOM 937 C C . VAL A 1 113 ? 6.177 -2.564 -13.452 1.00 95.88 113 VAL A C 1
ATOM 939 O O . VAL A 1 113 ? 6.280 -1.900 -14.479 1.00 95.88 113 VAL A O 1
ATOM 942 N N . ILE A 1 114 ? 6.695 -3.791 -13.337 1.00 96.81 114 ILE A N 1
ATOM 943 C CA . ILE A 1 114 ? 7.561 -4.366 -14.379 1.00 96.81 114 ILE A CA 1
ATOM 944 C C . ILE A 1 114 ? 6.843 -4.436 -15.727 1.00 96.81 114 ILE A C 1
ATOM 946 O O . ILE A 1 114 ? 7.380 -4.041 -16.754 1.00 96.81 114 ILE A O 1
ATOM 950 N N . THR A 1 115 ? 5.599 -4.912 -15.754 1.00 97.31 115 THR A N 1
ATOM 951 C CA . THR A 1 115 ? 4.850 -5.028 -17.017 1.00 97.31 115 THR A CA 1
ATOM 952 C C . THR A 1 115 ? 4.522 -3.665 -17.633 1.00 97.31 115 THR A C 1
ATOM 954 O O . THR A 1 115 ? 4.613 -3.505 -18.853 1.00 97.31 115 THR A O 1
ATOM 957 N N . THR A 1 116 ? 4.201 -2.664 -16.809 1.00 97.75 116 THR A N 1
ATOM 958 C CA . THR A 1 116 ? 3.919 -1.296 -17.271 1.00 97.75 116 THR A CA 1
ATOM 959 C C . THR A 1 116 ? 5.167 -0.644 -17.861 1.00 97.75 116 THR A C 1
ATOM 961 O O . THR A 1 116 ? 5.119 -0.134 -18.981 1.00 97.75 116 THR A O 1
ATOM 964 N N . PHE A 1 117 ? 6.298 -0.700 -17.154 1.00 96.75 117 PHE A N 1
ATOM 965 C CA . PHE A 1 117 ? 7.550 -0.114 -17.630 1.00 96.75 117 PHE A CA 1
ATOM 966 C C . PHE A 1 117 ? 8.124 -0.881 -18.822 1.00 96.75 117 PHE A C 1
ATOM 968 O O . PHE A 1 117 ? 8.514 -0.250 -19.799 1.00 96.75 117 PHE A O 1
ATOM 975 N N . ALA A 1 118 ? 8.070 -2.216 -18.834 1.00 96.50 118 ALA A N 1
ATOM 976 C CA . ALA A 1 118 ? 8.420 -3.017 -20.010 1.00 96.50 118 ALA A CA 1
ATOM 977 C C . ALA A 1 118 ? 7.621 -2.597 -21.255 1.00 96.50 118 ALA A C 1
ATOM 979 O O . ALA A 1 118 ? 8.187 -2.441 -22.337 1.00 96.50 118 ALA A O 1
ATOM 980 N N . THR A 1 119 ? 6.316 -2.354 -21.103 1.00 96.62 119 THR A N 1
ATOM 981 C CA . THR A 1 119 ? 5.473 -1.860 -22.203 1.00 96.62 119 THR A CA 1
ATOM 982 C C . THR A 1 119 ? 5.906 -0.462 -22.648 1.00 96.62 119 THR A C 1
ATOM 984 O O . THR A 1 119 ? 6.017 -0.206 -23.846 1.00 96.62 119 THR A O 1
ATOM 987 N N . ALA A 1 120 ? 6.209 0.434 -21.705 1.00 94.81 120 ALA A N 1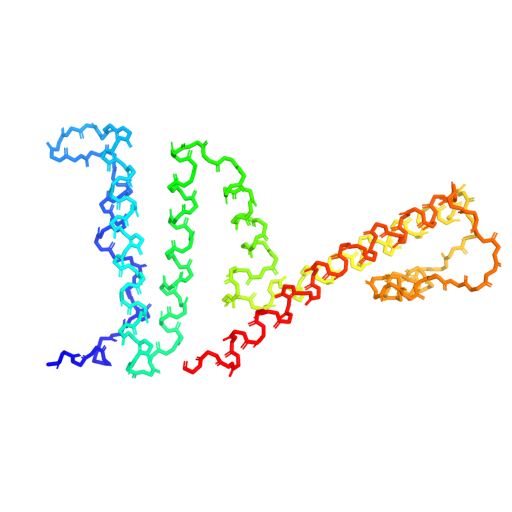
ATOM 988 C CA . ALA A 1 120 ? 6.697 1.776 -22.011 1.00 94.81 120 ALA A CA 1
ATOM 989 C C . ALA A 1 120 ? 8.051 1.753 -22.745 1.00 94.81 120 ALA A C 1
ATOM 991 O O . ALA A 1 120 ? 8.193 2.436 -23.758 1.00 94.81 120 ALA A O 1
ATOM 992 N N . TYR A 1 121 ? 9.008 0.921 -22.319 1.00 93.00 121 TYR A N 1
ATOM 993 C CA . TYR A 1 121 ? 10.284 0.735 -23.020 1.00 93.00 121 TYR A CA 1
ATOM 994 C C . TYR A 1 121 ? 10.099 0.193 -24.429 1.00 93.00 121 TYR A C 1
ATOM 996 O O . TYR A 1 121 ? 10.766 0.657 -25.350 1.00 93.00 121 TYR A O 1
ATOM 1004 N N . TYR A 1 122 ? 9.191 -0.767 -24.614 1.00 93.88 122 TYR A N 1
ATOM 1005 C CA . TYR A 1 122 ? 8.884 -1.297 -25.937 1.00 93.88 122 TYR A CA 1
ATOM 1006 C C . TYR A 1 122 ? 8.358 -0.189 -26.858 1.00 93.88 122 TYR A C 1
ATOM 1008 O O . TYR A 1 122 ? 8.896 0.013 -27.944 1.00 93.88 122 TYR A O 1
ATOM 1016 N N . VAL A 1 123 ? 7.360 0.581 -26.411 1.00 94.12 123 VAL A N 1
ATOM 1017 C CA . VAL A 1 123 ? 6.740 1.646 -27.217 1.00 94.12 123 VAL A CA 1
ATOM 1018 C C . VAL A 1 123 ? 7.714 2.795 -27.498 1.00 94.12 123 VAL A C 1
ATOM 1020 O O . VAL A 1 123 ? 7.868 3.199 -28.649 1.00 94.12 123 VAL A O 1
ATOM 1023 N N . ILE A 1 124 ? 8.405 3.309 -26.476 1.00 90.44 124 ILE A N 1
ATOM 1024 C CA . ILE A 1 124 ? 9.328 4.447 -26.621 1.00 90.44 124 ILE A CA 1
ATOM 1025 C C . ILE A 1 124 ? 10.580 4.035 -27.397 1.00 90.44 124 ILE A C 1
ATOM 1027 O O . ILE A 1 124 ? 11.047 4.788 -28.250 1.00 90.44 124 ILE A O 1
ATOM 1031 N N . GLY A 1 125 ? 11.089 2.822 -27.165 1.00 87.44 125 GLY A N 1
ATOM 1032 C CA . GLY A 1 125 ? 12.213 2.266 -27.912 1.00 87.44 125 GLY A CA 1
ATOM 1033 C C . GLY A 1 125 ? 11.928 2.168 -29.410 1.00 87.44 125 GLY A C 1
ATOM 1034 O O . GLY A 1 125 ? 12.823 2.416 -30.200 1.00 87.44 125 GLY A O 1
ATOM 1035 N N . HIS A 1 126 ? 10.689 1.889 -29.828 1.00 87.62 126 HIS A N 1
ATOM 1036 C CA . HIS A 1 126 ? 10.321 1.921 -31.252 1.00 87.62 126 HIS A CA 1
ATOM 1037 C C . HIS A 1 126 ? 10.147 3.337 -31.815 1.00 87.62 126 HIS A C 1
ATOM 1039 O O . HIS A 1 126 ? 10.255 3.522 -33.025 1.00 87.62 126 HIS A O 1
ATOM 1045 N N . ALA A 1 127 ? 9.846 4.322 -30.968 1.00 86.75 127 ALA A N 1
ATOM 1046 C CA . ALA A 1 127 ? 9.551 5.684 -31.402 1.00 86.75 127 ALA A CA 1
ATOM 1047 C C . ALA A 1 127 ? 10.791 6.593 -31.454 1.00 86.75 127 ALA A C 1
ATOM 1049 O O . ALA A 1 127 ? 10.898 7.419 -32.357 1.00 86.75 127 ALA A O 1
ATOM 1050 N N . VAL A 1 128 ? 11.693 6.483 -30.472 1.00 81.19 128 VAL A N 1
ATOM 1051 C CA . VAL A 1 128 ? 12.777 7.462 -30.243 1.00 81.19 128 VAL A CA 1
ATOM 1052 C C . VAL A 1 128 ? 14.134 6.799 -29.965 1.00 81.19 128 VAL A C 1
ATOM 1054 O O . VAL A 1 128 ? 15.170 7.432 -30.147 1.00 81.19 128 VAL A O 1
ATOM 1057 N N . GLY A 1 129 ? 14.151 5.535 -29.537 1.00 72.44 129 GLY A N 1
ATOM 1058 C CA . GLY A 1 129 ? 15.367 4.825 -29.136 1.00 72.44 129 GLY A CA 1
ATOM 1059 C C . GLY A 1 129 ? 15.755 3.672 -30.068 1.00 72.44 129 GLY A C 1
ATOM 1060 O O . GLY A 1 129 ? 15.220 3.530 -31.169 1.00 72.44 129 GLY A O 1
ATOM 1061 N N . PRO A 1 130 ? 16.690 2.809 -29.639 1.00 74.69 130 PRO A N 1
ATOM 1062 C CA . PRO A 1 130 ? 16.865 1.512 -30.270 1.00 74.69 130 PRO A CA 1
ATOM 1063 C C . PRO A 1 130 ? 15.632 0.646 -29.990 1.00 74.69 130 PRO A C 1
ATOM 1065 O O . PRO A 1 130 ? 15.256 0.430 -28.834 1.00 74.69 130 PRO A O 1
ATOM 1068 N N . ALA A 1 131 ? 15.018 0.125 -31.052 1.00 84.75 131 ALA A N 1
ATOM 1069 C CA . ALA A 1 131 ? 13.878 -0.772 -30.932 1.00 84.75 131 ALA A CA 1
ATOM 1070 C C . ALA A 1 131 ? 14.256 -2.000 -30.088 1.00 84.75 131 ALA A C 1
ATOM 1072 O O . ALA A 1 131 ? 15.186 -2.743 -30.408 1.00 84.75 131 ALA A O 1
ATOM 1073 N N . MET A 1 132 ? 13.522 -2.210 -28.998 1.00 86.69 132 MET A N 1
ATOM 1074 C CA . MET A 1 132 ? 13.701 -3.354 -28.112 1.00 86.69 132 MET A CA 1
ATOM 1075 C C . MET A 1 132 ? 12.663 -4.423 -28.442 1.00 86.69 132 MET A C 1
ATOM 1077 O O . MET A 1 132 ? 11.493 -4.118 -28.654 1.00 86.69 132 MET A O 1
ATOM 1081 N N . SER A 1 133 ? 13.062 -5.695 -28.458 1.00 93.62 133 SER A N 1
ATOM 1082 C CA . SER A 1 133 ? 12.086 -6.787 -28.530 1.00 93.62 133 SER A CA 1
ATOM 1083 C C . SER A 1 133 ? 11.234 -6.827 -27.250 1.00 93.62 133 SER A C 1
ATOM 1085 O O . SER A 1 133 ? 11.706 -6.375 -26.205 1.00 93.62 133 SER A O 1
ATOM 1087 N N . PRO A 1 134 ? 10.023 -7.419 -27.264 1.00 94.44 134 PRO A N 1
ATOM 1088 C CA . PRO A 1 134 ? 9.196 -7.522 -26.057 1.00 94.44 134 PRO A CA 1
ATOM 1089 C C . PRO A 1 134 ? 9.926 -8.181 -24.877 1.00 94.44 134 PRO A C 1
ATOM 1091 O O . PRO A 1 134 ? 9.842 -7.714 -23.742 1.00 94.44 134 PRO A O 1
ATOM 1094 N N . LEU A 1 135 ? 10.705 -9.235 -25.152 1.00 94.75 135 LEU A N 1
ATOM 1095 C CA . LEU A 1 135 ? 11.538 -9.892 -24.145 1.00 94.75 135 LEU A CA 1
ATOM 1096 C C . LEU A 1 135 ? 12.670 -8.974 -23.659 1.00 94.75 135 LEU A C 1
ATOM 1098 O O . LEU A 1 135 ? 12.933 -8.917 -22.461 1.00 94.75 135 LEU A O 1
ATOM 1102 N N . GLY A 1 136 ? 13.312 -8.238 -24.571 1.00 92.25 136 GLY A N 1
ATOM 1103 C CA . GLY A 1 136 ? 14.353 -7.268 -24.234 1.00 92.25 136 GLY A CA 1
ATOM 1104 C C . GLY A 1 136 ? 13.839 -6.161 -23.314 1.00 92.25 136 GLY A C 1
ATOM 1105 O O . GLY A 1 136 ? 14.462 -5.889 -22.294 1.00 92.25 136 GLY A O 1
ATOM 1106 N N . SER A 1 137 ? 12.670 -5.588 -23.610 1.00 94.00 137 SER A N 1
ATOM 1107 C CA . SER A 1 137 ? 12.036 -4.558 -22.778 1.00 94.00 137 SER A CA 1
ATOM 1108 C C . SER A 1 137 ? 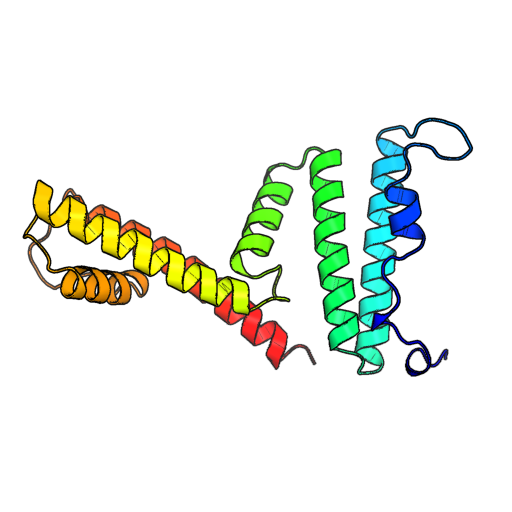11.638 -5.073 -21.394 1.00 94.00 137 SER A C 1
ATOM 1110 O O . SER A 1 137 ? 11.785 -4.358 -20.405 1.00 94.00 137 SER A O 1
ATOM 1112 N N . PHE A 1 138 ? 11.177 -6.324 -21.305 1.00 95.44 138 PHE A N 1
ATOM 1113 C CA . PHE A 1 138 ? 10.876 -6.968 -20.027 1.00 95.44 138 PHE A CA 1
ATOM 1114 C C . PHE A 1 138 ? 12.134 -7.186 -19.178 1.00 95.44 138 PHE A C 1
ATOM 1116 O O . PHE A 1 138 ? 12.154 -6.827 -18.002 1.00 95.44 138 PHE A O 1
ATOM 1123 N N . VAL A 1 139 ? 13.205 -7.724 -19.771 1.00 93.56 139 VAL A N 1
ATOM 1124 C CA . VAL A 1 139 ? 14.495 -7.902 -19.082 1.00 93.56 139 VAL A CA 1
ATOM 1125 C C . VAL A 1 139 ? 15.072 -6.556 -18.651 1.00 93.56 139 VAL A C 1
ATOM 1127 O O . VAL A 1 139 ? 15.523 -6.431 -17.513 1.00 93.56 139 VAL A O 1
ATOM 1130 N N . PHE A 1 140 ? 15.000 -5.541 -19.515 1.00 92.25 140 PHE A N 1
ATOM 1131 C CA . PHE A 1 140 ? 15.452 -4.193 -19.191 1.00 92.25 140 PHE A CA 1
ATOM 1132 C C . PHE A 1 140 ? 14.698 -3.628 -17.982 1.00 92.25 140 PHE A C 1
ATOM 1134 O O . PHE A 1 140 ? 15.340 -3.233 -17.012 1.00 92.25 140 PHE A O 1
ATOM 1141 N N . SER A 1 141 ? 13.362 -3.697 -17.981 1.00 95.19 141 SER A N 1
ATOM 1142 C CA . SER A 1 141 ? 12.526 -3.283 -16.846 1.00 95.19 141 SER A CA 1
ATOM 1143 C C . SER A 1 141 ? 12.888 -4.020 -15.553 1.00 95.19 141 SER A C 1
ATOM 1145 O O . SER A 1 141 ? 13.146 -3.376 -14.542 1.00 95.19 141 SER A O 1
ATOM 1147 N N . MET A 1 142 ? 13.051 -5.349 -15.577 1.00 94.44 142 MET A N 1
ATOM 1148 C CA . MET A 1 142 ? 13.502 -6.091 -14.388 1.00 94.44 142 MET A CA 1
ATOM 1149 C C . MET A 1 142 ? 14.851 -5.588 -13.857 1.00 94.44 142 MET A C 1
ATOM 1151 O O . MET A 1 142 ? 15.026 -5.435 -12.651 1.00 94.44 142 MET A O 1
ATOM 1155 N N . THR A 1 143 ? 15.823 -5.324 -14.734 1.00 92.12 143 THR A N 1
ATOM 1156 C CA . THR A 1 143 ? 17.138 -4.818 -14.303 1.00 92.12 143 THR A CA 1
ATOM 1157 C C . THR A 1 143 ? 17.079 -3.374 -13.801 1.00 92.12 143 THR A C 1
ATOM 1159 O O . THR A 1 143 ? 17.702 -3.043 -12.791 1.00 92.12 143 THR A O 1
ATOM 1162 N N . SER A 1 144 ? 16.309 -2.526 -14.478 1.00 92.62 144 SER A N 1
ATOM 1163 C CA . SER A 1 144 ? 16.116 -1.109 -14.174 1.00 92.62 144 SER A CA 1
ATOM 1164 C C . SER A 1 144 ? 15.363 -0.900 -12.861 1.00 92.62 144 SER A C 1
ATOM 1166 O O . SER A 1 144 ? 15.797 -0.096 -12.040 1.00 92.62 144 SER A O 1
ATOM 1168 N N . PHE A 1 145 ? 14.343 -1.715 -12.588 1.00 94.44 145 PHE A N 1
ATOM 1169 C CA . PHE A 1 145 ? 13.613 -1.749 -11.320 1.00 94.44 145 PHE A CA 1
ATOM 1170 C C . PHE A 1 145 ? 14.541 -1.847 -10.099 1.00 94.44 145 PHE A C 1
ATOM 1172 O O . PHE A 1 145 ? 14.322 -1.179 -9.093 1.00 94.44 145 PHE A O 1
ATOM 1179 N N . HIS A 1 146 ? 15.616 -2.633 -10.204 1.00 91.81 146 HIS A N 1
ATOM 1180 C CA . HIS A 1 146 ? 16.622 -2.806 -9.150 1.00 91.81 146 HIS A CA 1
ATOM 1181 C C . HIS A 1 146 ? 17.753 -1.757 -9.193 1.00 91.81 146 HIS A C 1
ATOM 1183 O O . HIS A 1 146 ? 18.798 -1.940 -8.565 1.00 91.81 146 HIS A O 1
ATOM 1189 N N . GLY A 1 147 ? 17.607 -0.694 -9.988 1.00 84.31 147 GLY A N 1
ATOM 1190 C CA . GLY A 1 147 ? 18.633 0.330 -10.202 1.00 84.31 147 GLY A CA 1
ATOM 1191 C C . GLY A 1 147 ? 19.847 -0.152 -11.001 1.00 84.31 147 GLY A C 1
ATOM 1192 O O . GLY A 1 147 ? 20.889 0.494 -10.972 1.00 84.31 147 GLY A O 1
ATOM 1193 N N . ARG A 1 148 ? 19.745 -1.289 -11.706 1.00 81.00 148 ARG A N 1
ATOM 1194 C CA . ARG A 1 148 ? 20.835 -1.893 -12.501 1.00 81.00 148 ARG A CA 1
ATOM 1195 C C . ARG A 1 148 ? 20.641 -1.756 -14.012 1.00 81.00 148 ARG A C 1
ATOM 1197 O O . ARG A 1 148 ? 21.437 -2.293 -14.771 1.00 81.00 148 ARG A O 1
ATOM 1204 N N . GLY A 1 149 ? 19.608 -1.036 -14.448 1.00 65.19 149 GLY A N 1
ATOM 1205 C CA . GLY A 1 149 ? 19.364 -0.725 -15.863 1.00 65.19 149 GLY A CA 1
ATOM 1206 C C . GLY A 1 149 ? 20.364 0.275 -16.457 1.00 65.19 149 GLY A C 1
ATOM 1207 O O . GLY A 1 149 ? 20.371 0.491 -17.666 1.00 65.19 149 GLY A O 1
ATOM 1208 N N . PHE A 1 150 ? 21.228 0.874 -15.628 1.00 64.38 150 PHE A N 1
ATOM 1209 C CA . PHE A 1 150 ? 22.315 1.741 -16.074 1.00 64.38 150 PHE A CA 1
ATOM 1210 C C . PHE A 1 150 ? 23.426 0.903 -16.723 1.00 64.38 150 PHE A C 1
ATOM 1212 O O . PHE A 1 150 ? 24.300 0.364 -16.043 1.00 64.38 150 PHE A O 1
ATOM 1219 N N . PHE A 1 151 ? 23.401 0.785 -18.049 1.00 55.25 151 PHE A N 1
ATOM 1220 C CA . PHE A 1 151 ? 24.516 0.216 -18.806 1.00 55.25 151 PHE A CA 1
ATOM 1221 C C . PHE A 1 151 ? 25.676 1.223 -18.924 1.00 55.25 151 PHE A C 1
ATOM 1223 O O . PHE A 1 151 ? 25.446 2.436 -18.958 1.00 55.25 151 PHE A O 1
ATOM 1230 N N . PRO A 1 152 ? 26.937 0.751 -18.979 1.00 48.62 152 PRO A N 1
ATOM 1231 C CA . PRO A 1 152 ? 28.098 1.625 -18.939 1.00 48.62 152 PRO A CA 1
ATOM 1232 C C . PRO A 1 152 ? 28.320 2.306 -20.296 1.00 48.62 152 PRO A C 1
ATOM 1234 O O . PRO A 1 152 ? 28.636 1.651 -21.284 1.00 48.62 152 PRO A O 1
ATOM 1237 N N . GLY A 1 153 ? 28.225 3.639 -20.299 1.00 52.25 153 GLY A N 1
ATOM 1238 C CA . GLY A 1 153 ? 28.853 4.516 -21.291 1.00 52.25 153 GLY A CA 1
ATOM 1239 C C . GLY A 1 153 ? 27.988 4.891 -22.494 1.00 52.25 153 GLY A C 1
ATOM 1240 O O . GLY A 1 153 ? 27.979 4.187 -23.497 1.00 52.25 153 GLY A O 1
ATOM 1241 N N . GLY A 1 154 ? 27.351 6.067 -22.434 1.00 55.34 154 GLY A N 1
ATOM 1242 C CA . GLY A 1 154 ? 26.934 6.799 -23.639 1.00 55.34 154 GLY A CA 1
ATOM 1243 C C . GLY A 1 154 ? 25.496 7.310 -23.676 1.00 55.34 154 GLY A C 1
ATOM 1244 O O . GLY A 1 154 ? 25.170 8.061 -24.590 1.00 55.34 154 GLY A O 1
ATOM 1245 N N . ILE A 1 155 ? 24.644 6.954 -22.713 1.00 62.34 155 ILE A N 1
ATOM 1246 C CA . ILE A 1 155 ? 23.265 7.453 -22.689 1.00 62.34 155 ILE A CA 1
ATOM 1247 C C . ILE A 1 155 ? 23.213 8.763 -21.892 1.00 62.34 155 ILE A C 1
ATOM 1249 O O . ILE A 1 155 ? 23.621 8.810 -20.730 1.00 62.34 155 ILE A O 1
ATOM 1253 N N . GLY A 1 156 ? 22.790 9.846 -22.547 1.00 73.00 156 GLY A N 1
ATOM 1254 C CA . GLY A 1 156 ? 22.672 11.169 -21.932 1.00 73.00 156 GLY A CA 1
ATOM 1255 C C . GLY A 1 156 ? 21.555 11.215 -20.888 1.00 73.00 156 GLY A C 1
ATOM 1256 O O . GLY A 1 156 ? 20.574 10.490 -20.994 1.00 73.00 156 GLY A O 1
ATOM 1257 N N . LEU A 1 157 ? 21.673 12.095 -19.891 1.00 76.06 157 LEU A N 1
ATOM 1258 C CA . LEU A 1 157 ? 20.628 12.277 -18.869 1.00 76.06 157 LEU A CA 1
ATOM 1259 C C . LEU A 1 157 ? 19.309 12.813 -19.451 1.00 76.06 157 LEU A C 1
ATOM 1261 O O . LEU A 1 157 ? 18.254 12.607 -18.858 1.00 76.06 157 LEU A O 1
ATOM 1265 N N . ASP A 1 158 ? 19.379 13.452 -20.619 1.00 80.12 158 ASP A N 1
ATOM 1266 C CA . ASP A 1 158 ? 18.224 13.952 -21.369 1.00 80.12 158 ASP A CA 1
ATOM 1267 C C . ASP A 1 158 ? 17.567 12.874 -22.253 1.00 80.12 158 ASP A C 1
ATOM 1269 O O . ASP A 1 158 ? 16.558 13.139 -22.907 1.00 80.12 158 ASP A O 1
ATOM 1273 N N . ASP A 1 159 ? 18.122 11.657 -22.297 1.00 84.12 159 ASP A N 1
ATOM 1274 C CA . ASP A 1 159 ? 17.519 10.543 -23.022 1.00 84.12 159 ASP A CA 1
ATOM 1275 C C . ASP A 1 159 ? 16.219 10.080 -22.330 1.00 84.12 159 ASP A C 1
ATOM 1277 O O . ASP A 1 159 ? 16.238 9.725 -21.143 1.00 84.12 159 ASP A O 1
ATOM 1281 N N . PRO A 1 160 ? 15.082 10.015 -23.050 1.00 86.44 160 PRO A N 1
ATOM 1282 C CA . PRO A 1 160 ? 13.804 9.606 -22.473 1.00 86.44 160 PRO A CA 1
ATOM 1283 C C . PRO A 1 160 ? 13.819 8.217 -21.822 1.00 86.44 160 PRO A C 1
ATOM 1285 O O . PRO A 1 160 ? 13.118 8.013 -20.829 1.00 86.44 160 PRO A O 1
ATOM 1288 N N . LEU A 1 161 ? 14.604 7.263 -22.344 1.00 87.19 161 LEU A N 1
ATOM 1289 C CA . LEU A 1 161 ? 14.704 5.924 -21.751 1.00 87.19 161 LEU A CA 1
ATOM 1290 C C . LEU A 1 161 ? 15.476 5.962 -20.428 1.00 87.19 161 LEU A C 1
ATOM 1292 O O . LEU A 1 161 ? 15.091 5.275 -19.484 1.00 87.19 161 LEU A O 1
ATOM 1296 N N . THR A 1 162 ? 16.506 6.804 -20.328 1.00 87.12 162 THR A N 1
ATOM 1297 C CA . THR A 1 162 ? 17.252 7.036 -19.080 1.00 87.12 162 THR A CA 1
ATOM 1298 C C . THR A 1 162 ? 16.392 7.690 -18.009 1.00 87.12 162 THR A C 1
ATOM 1300 O O . THR A 1 162 ? 16.387 7.234 -16.864 1.00 87.12 162 THR A O 1
ATOM 1303 N N . ALA A 1 163 ? 15.619 8.717 -18.366 1.00 88.75 163 ALA A N 1
ATOM 1304 C CA . ALA A 1 163 ? 14.684 9.349 -17.438 1.00 88.75 163 ALA A CA 1
ATOM 1305 C C . ALA A 1 163 ? 13.623 8.351 -16.937 1.00 88.75 163 ALA A C 1
ATOM 1307 O O . ALA A 1 163 ? 13.306 8.314 -15.744 1.00 88.75 163 ALA A O 1
ATOM 1308 N N . LEU A 1 164 ? 13.113 7.499 -17.835 1.00 91.25 164 LEU A N 1
ATOM 1309 C CA . LEU A 1 164 ? 12.152 6.454 -17.493 1.00 91.25 164 LEU A CA 1
ATOM 1310 C C . LEU A 1 164 ? 12.762 5.382 -16.574 1.00 91.25 164 LEU A C 1
ATOM 1312 O O . LEU A 1 164 ? 12.123 5.000 -15.595 1.00 91.25 164 LEU A O 1
ATOM 1316 N N . ALA A 1 165 ? 14.001 4.960 -16.831 1.00 91.38 165 ALA A N 1
ATOM 1317 C CA . ALA A 1 165 ? 14.732 4.014 -15.988 1.00 91.38 165 ALA A CA 1
ATOM 1318 C C . ALA A 1 165 ? 15.028 4.565 -14.592 1.00 91.38 165 ALA A C 1
ATOM 1320 O O . ALA A 1 165 ? 14.846 3.868 -13.595 1.00 91.38 165 ALA A O 1
ATOM 1321 N N . ALA A 1 166 ? 15.410 5.839 -14.492 1.00 91.44 166 ALA A N 1
ATOM 1322 C CA . ALA A 1 166 ? 15.602 6.496 -13.203 1.00 91.44 166 ALA A CA 1
ATOM 1323 C C . ALA A 1 166 ? 14.294 6.557 -12.391 1.00 91.44 166 ALA A C 1
ATOM 1325 O O . ALA A 1 166 ? 14.296 6.282 -11.188 1.00 91.44 166 ALA A O 1
ATOM 1326 N N . LEU A 1 167 ? 13.169 6.870 -13.047 1.00 93.69 167 LEU A N 1
ATOM 1327 C CA . LEU A 1 167 ? 11.848 6.849 -12.418 1.00 93.69 167 LEU A CA 1
ATOM 1328 C C . LEU A 1 167 ? 11.466 5.436 -11.955 1.00 93.69 167 LEU A C 1
ATOM 1330 O O . LEU A 1 167 ? 10.987 5.266 -10.833 1.00 93.69 167 LEU A O 1
ATOM 1334 N N . GLU A 1 168 ? 11.685 4.428 -12.798 1.00 95.38 168 GLU A N 1
ATOM 1335 C CA . GLU A 1 168 ? 11.407 3.032 -12.469 1.00 95.38 168 GLU A CA 1
ATOM 1336 C C . GLU A 1 168 ? 12.221 2.561 -11.266 1.00 95.38 168 GLU A C 1
ATOM 1338 O O . GLU A 1 168 ? 11.651 1.989 -10.341 1.00 95.38 168 GLU A O 1
ATOM 1343 N N . ALA A 1 169 ? 13.525 2.842 -11.240 1.00 94.19 169 ALA A N 1
ATOM 1344 C CA . ALA A 1 169 ? 14.404 2.489 -10.132 1.00 94.19 169 ALA A CA 1
ATOM 1345 C C . ALA A 1 169 ? 13.949 3.137 -8.814 1.00 94.19 169 ALA A C 1
ATOM 1347 O O . ALA A 1 169 ? 13.954 2.496 -7.763 1.00 94.19 169 ALA A O 1
ATOM 1348 N N . PHE A 1 170 ? 13.503 4.398 -8.858 1.00 94.38 170 PHE A N 1
ATOM 1349 C CA . PHE A 1 170 ? 12.946 5.078 -7.688 1.00 94.38 170 PHE A CA 1
ATOM 1350 C C . PHE A 1 170 ? 11.662 4.400 -7.182 1.00 94.38 170 PHE A C 1
ATOM 1352 O O . PHE A 1 170 ? 11.520 4.147 -5.984 1.00 94.38 170 PHE A O 1
ATOM 1359 N N . VAL A 1 171 ? 10.736 4.063 -8.086 1.00 94.38 171 VAL A N 1
ATOM 1360 C CA . VAL A 1 171 ? 9.509 3.323 -7.743 1.00 94.38 171 VAL A CA 1
ATOM 1361 C C . VAL A 1 171 ? 9.843 1.928 -7.205 1.00 94.38 171 VAL A C 1
ATOM 1363 O O . VAL A 1 171 ? 9.242 1.489 -6.221 1.00 94.38 171 VAL A O 1
ATOM 1366 N N . GLY A 1 172 ? 10.820 1.256 -7.814 1.00 94.19 172 GLY A N 1
ATOM 1367 C CA . GLY A 1 172 ? 11.303 -0.056 -7.408 1.00 94.19 172 GLY A CA 1
ATOM 1368 C C . GLY A 1 172 ? 11.863 -0.053 -5.993 1.00 94.19 172 GLY A C 1
ATOM 1369 O O . GLY A 1 172 ? 11.430 -0.857 -5.172 1.00 94.19 172 GLY A O 1
ATOM 1370 N N . LEU A 1 173 ? 12.698 0.930 -5.651 1.00 93.62 173 LEU A N 1
ATOM 1371 C CA . LEU A 1 173 ? 13.220 1.107 -4.294 1.00 93.62 173 LEU A CA 1
ATOM 1372 C C . LEU A 1 173 ? 12.099 1.258 -3.250 1.00 93.62 173 LEU A C 1
ATOM 1374 O O . LEU A 1 173 ? 12.146 0.633 -2.189 1.00 93.62 173 LEU A O 1
ATOM 1378 N N . LEU A 1 174 ? 11.065 2.060 -3.534 1.00 91.62 174 LEU A N 1
ATOM 1379 C CA . LEU A 1 174 ? 9.921 2.214 -2.623 1.00 91.62 174 LEU A CA 1
ATOM 1380 C C . LEU A 1 174 ? 9.172 0.884 -2.426 1.00 91.62 174 LEU A C 1
ATOM 1382 O O . LEU A 1 174 ? 8.801 0.526 -1.302 1.00 91.62 174 LEU A O 1
ATOM 1386 N N . LEU A 1 175 ? 8.967 0.131 -3.507 1.00 91.94 175 LEU A N 1
ATOM 1387 C CA . LEU A 1 175 ? 8.362 -1.200 -3.472 1.00 91.94 175 LEU A CA 1
ATOM 1388 C C . LEU A 1 175 ? 9.198 -2.201 -2.668 1.00 91.94 175 LEU A C 1
ATOM 1390 O O . LEU A 1 175 ? 8.653 -2.921 -1.835 1.00 91.94 175 LEU A O 1
ATOM 1394 N N . GLU A 1 176 ? 10.512 -2.225 -2.867 1.00 92.56 176 GLU A N 1
ATOM 1395 C CA . GLU A 1 176 ? 11.424 -3.106 -2.139 1.00 92.56 176 GLU A CA 1
ATOM 1396 C C . GLU A 1 176 ? 11.425 -2.813 -0.642 1.00 92.56 176 GLU A C 1
ATOM 1398 O O . GLU A 1 176 ? 11.241 -3.726 0.161 1.00 92.56 176 GLU A O 1
ATOM 1403 N N . VAL A 1 177 ? 11.566 -1.541 -0.252 1.00 90.12 177 VAL A N 1
ATOM 1404 C CA . VAL A 1 177 ? 11.564 -1.135 1.161 1.00 90.12 177 VAL A CA 1
ATOM 1405 C C . VAL A 1 177 ? 10.255 -1.539 1.834 1.00 90.12 177 VAL A C 1
ATOM 1407 O O . VAL A 1 177 ? 10.262 -2.080 2.941 1.00 90.12 177 VAL A O 1
ATOM 1410 N N . THR A 1 178 ? 9.120 -1.326 1.169 1.00 87.75 178 THR A N 1
ATOM 1411 C CA . THR A 1 178 ? 7.817 -1.704 1.730 1.00 87.75 178 THR A CA 1
ATOM 1412 C C . THR A 1 178 ? 7.601 -3.213 1.780 1.00 87.75 178 THR A C 1
ATOM 1414 O O . THR A 1 178 ? 7.039 -3.702 2.765 1.00 87.75 178 THR A O 1
ATOM 1417 N N . LEU A 1 179 ? 8.084 -3.971 0.792 1.00 87.75 179 LEU A N 1
ATOM 1418 C CA . LEU A 1 179 ? 8.059 -5.433 0.807 1.00 87.75 179 LEU A CA 1
ATOM 1419 C C . LEU A 1 179 ? 8.923 -5.985 1.947 1.00 87.75 179 LEU A C 1
ATOM 1421 O O . LEU A 1 179 ? 8.445 -6.811 2.724 1.00 87.75 179 LEU A O 1
ATOM 1425 N N . ILE A 1 180 ? 10.159 -5.498 2.089 1.00 89.00 180 ILE A N 1
ATOM 1426 C CA . ILE A 1 180 ? 11.078 -5.891 3.164 1.00 89.00 180 ILE A CA 1
ATOM 1427 C C . ILE A 1 180 ? 10.456 -5.568 4.520 1.00 89.00 180 ILE A C 1
ATOM 1429 O O . ILE A 1 180 ? 10.405 -6.443 5.383 1.00 89.00 180 ILE A O 1
ATOM 1433 N N . ALA A 1 181 ? 9.923 -4.358 4.707 1.00 85.50 181 ALA A N 1
ATOM 1434 C CA . ALA A 1 181 ? 9.249 -3.973 5.945 1.00 85.50 181 ALA A CA 1
ATOM 1435 C C . ALA A 1 181 ? 8.051 -4.888 6.255 1.00 85.50 181 ALA A C 1
ATOM 1437 O O . ALA A 1 181 ? 7.901 -5.352 7.384 1.00 85.50 181 ALA A O 1
ATOM 1438 N N . THR A 1 182 ? 7.240 -5.209 5.244 1.00 84.38 182 THR A N 1
ATOM 1439 C CA . THR A 1 182 ? 6.063 -6.083 5.368 1.00 84.38 182 THR A CA 1
ATOM 1440 C C . THR A 1 182 ? 6.442 -7.513 5.747 1.00 84.38 182 THR A C 1
ATOM 1442 O O . THR A 1 182 ? 5.861 -8.090 6.667 1.00 84.38 182 THR A O 1
ATOM 1445 N N . LEU A 1 183 ? 7.430 -8.096 5.065 1.00 85.69 183 LEU A N 1
ATOM 1446 C CA . LEU A 1 183 ? 7.912 -9.445 5.359 1.00 85.69 183 LEU A CA 1
ATOM 1447 C C . LEU A 1 183 ? 8.602 -9.500 6.721 1.00 85.69 183 LEU A C 1
ATOM 1449 O O . LEU A 1 183 ? 8.357 -10.427 7.486 1.00 85.69 183 LEU A O 1
ATOM 1453 N N . THR A 1 184 ? 9.389 -8.479 7.061 1.00 85.50 184 THR A N 1
ATOM 1454 C CA . THR A 1 184 ? 10.050 -8.372 8.366 1.00 85.50 184 THR A CA 1
ATOM 1455 C C . THR A 1 184 ? 9.016 -8.311 9.484 1.00 85.50 184 THR A C 1
ATOM 1457 O O . THR A 1 184 ? 9.088 -9.084 10.435 1.00 85.50 184 THR A O 1
ATOM 1460 N N . GLN A 1 185 ? 7.997 -7.460 9.347 1.00 77.69 185 GLN A N 1
ATOM 1461 C CA . GLN A 1 185 ? 6.900 -7.380 10.307 1.00 77.69 185 GLN A CA 1
ATOM 1462 C C . GLN A 1 185 ? 6.157 -8.714 10.424 1.00 77.69 185 GLN A C 1
ATOM 1464 O O . GLN A 1 185 ? 5.812 -9.128 11.525 1.00 77.69 185 GLN A O 1
ATOM 1469 N N . ARG A 1 186 ? 5.915 -9.410 9.312 1.00 77.50 186 ARG A N 1
ATOM 1470 C CA . ARG A 1 186 ? 5.204 -10.691 9.333 1.00 77.50 186 ARG A CA 1
ATOM 1471 C C . ARG A 1 186 ? 6.017 -11.824 9.966 1.00 77.50 186 ARG A C 1
ATOM 1473 O O . ARG A 1 186 ? 5.430 -12.669 10.630 1.00 77.50 186 ARG A O 1
ATOM 1480 N N . LEU A 1 187 ? 7.329 -11.861 9.746 1.00 79.88 187 LEU A N 1
ATOM 1481 C CA . LEU A 1 187 ? 8.202 -12.939 10.222 1.00 79.88 187 LEU A CA 1
ATOM 1482 C C . LEU A 1 187 ? 8.703 -12.717 11.654 1.00 79.88 187 LEU A C 1
ATOM 1484 O O . LEU A 1 187 ? 8.905 -13.686 12.381 1.00 79.88 187 LEU A O 1
ATOM 1488 N N . PHE A 1 188 ? 8.908 -11.460 12.060 1.00 73.56 188 PHE A N 1
ATOM 1489 C CA . PHE A 1 188 ? 9.622 -11.120 13.296 1.00 73.56 188 PHE A CA 1
ATOM 1490 C C . PHE A 1 188 ? 8.807 -10.338 14.321 1.00 73.56 188 PHE A C 1
ATOM 1492 O O . PHE A 1 188 ? 9.343 -10.024 15.384 1.00 73.56 188 PHE A O 1
ATOM 1499 N N . ARG A 1 189 ? 7.528 -10.031 14.065 1.00 65.06 189 ARG A N 1
ATOM 1500 C CA . ARG A 1 189 ? 6.640 -9.483 15.101 1.00 65.06 189 ARG A CA 1
ATOM 1501 C C . ARG A 1 189 ? 6.250 -10.600 16.080 1.00 65.06 189 ARG A C 1
ATOM 1503 O O . ARG A 1 189 ? 5.157 -11.157 15.997 1.00 65.06 189 ARG A O 1
ATOM 1510 N N . LYS A 1 190 ? 7.230 -10.941 16.922 1.00 48.25 190 LYS A N 1
ATOM 1511 C CA . LYS A 1 190 ? 7.137 -11.693 18.175 1.00 48.25 190 LYS A CA 1
ATOM 1512 C C . LYS A 1 190 ? 6.594 -10.855 19.303 1.00 48.25 190 LYS A C 1
ATOM 1514 O O . LYS A 1 190 ? 6.633 -9.606 19.197 1.00 48.25 190 LYS A O 1
#

Foldseek 3Di:
DDDCVVDPLVPDPADPLVVVLPDQDDPNHGDDLVNNLVSLVVRLVVLQVVLVVCVVVVVNLSSLVSNLVSLVSVLVSCVSVVVVVSNVVSVVLCQQCSVLSRLVSLVVVVVVLLQVQLVVCQVVCVVPNPHADSVRSSVLLVCLLCVNNDDDDDDDCPHPNNVSSVVNVVVSVVSVVSSCVSVCCVPPVD

Radius of gyration: 22.65 Å; chains: 1; bounding box: 61×37×64 Å

Sequence (190 aa):
MLLLAVIRWSELEMLGEEYEAHQKEHDGKAKDKVTRIEEYEQAVRAYRQLAVVLWAQGLNEDAARFAYRAQKLQRAVFFLERKPASYLFSLFLDLLAGHGYKPWRSFVAYLMVITTFATAYYVIGHAVGPAMSPLGSFVFSMTSFHGRGFFPGGIGLDDPLTALAALEAFVGLLLEVTLIATLTQRLFRK

Secondary structure (DSSP, 8-state):
---GGGS-GGG----HHHHHHH-SEETTEEPPHHHHHHHHHHHHHHHHHHHHHHHHTT-HHHHHHHHHHHHHHHHHHHHHTT-HHHHHHHHHHHHHHGGGT-HHHHHHHHHHHHHHHHHHHHHHHHHTSPPPPHHHHHHHHHHHHTT----SS---TT-HHHHHHHHHHHHHHHHHHHHHHHHHHHHH--